Protein AF-A0A8T4ZTD8-F1 (afdb_monomer_lite)

Foldseek 3Di:
DPPVVVVVVVVVVVVVVVVVVVVVVVCVVCVVVVVVVVVVVVVVVVVVVVVVVVVVVVVVVVVVVVVVVVVVVVVVVVVVVVVVVVVVVVVVVVVVVVVVVVVVVVVLLVPQAQWEWEDDDQKIFIAGSHPRDTPDMDSALLVRQLVSQVRADQLGEYEYEDDPDPPDASEHQEEREHAARYEYEYDPAAGEYAHHAPRAEEHYEDEPYENYEYERYEFHQLQVRYQHYERYEYYYPVAYEQYEYELYEFENRAAEPYEYDDRHYHYYYYNYHFDHYNHYPYYD

pLDDT: mean 91.27, std 11.75, range [51.03, 98.69]

Structure (mmCIF, N/CA/C/O backbone):
data_AF-A0A8T4ZTD8-F1
#
_entry.id   AF-A0A8T4ZTD8-F1
#
loop_
_atom_site.group_PDB
_atom_site.id
_atom_site.type_symbol
_atom_site.label_atom_id
_atom_site.label_alt_id
_atom_site.label_comp_id
_atom_site.label_asym_id
_atom_site.label_entity_id
_atom_site.label_seq_id
_atom_site.pdbx_PDB_ins_code
_atom_site.Cartn_x
_atom_site.Cartn_y
_atom_site.Cartn_z
_atom_site.occupancy
_atom_site.B_iso_or_equiv
_atom_site.auth_seq_id
_atom_site.auth_comp_id
_atom_site.auth_asym_id
_atom_site.auth_atom_id
_atom_site.pdbx_PDB_model_num
ATOM 1 N N . MET A 1 1 ? -107.245 -13.474 116.772 1.00 53.06 1 MET A N 1
ATOM 2 C CA . MET A 1 1 ? -105.827 -13.616 116.358 1.00 53.06 1 MET A CA 1
ATOM 3 C C . MET A 1 1 ? -105.623 -13.586 114.835 1.00 53.06 1 MET A C 1
ATOM 5 O O . MET A 1 1 ? -104.584 -13.106 114.415 1.00 53.06 1 MET A O 1
ATOM 9 N N . GLN A 1 2 ? -106.591 -14.000 114.000 1.00 51.03 2 GLN A N 1
ATOM 10 C CA . GLN A 1 2 ? -106.419 -14.097 112.533 1.00 51.03 2 GLN A CA 1
ATOM 11 C C . GLN A 1 2 ? -106.272 -12.764 111.761 1.00 51.03 2 GLN A C 1
ATOM 13 O O . GLN A 1 2 ? -105.517 -12.718 110.800 1.00 51.03 2 GLN A O 1
ATOM 18 N N . ILE A 1 3 ? -106.909 -11.664 112.188 1.00 51.81 3 ILE A N 1
ATOM 19 C CA . ILE A 1 3 ? -106.930 -10.390 111.423 1.00 51.81 3 ILE A CA 1
ATOM 20 C C . ILE A 1 3 ? -105.573 -9.652 111.425 1.00 51.81 3 ILE A C 1
ATOM 22 O O . ILE A 1 3 ? -105.236 -8.950 110.476 1.00 51.81 3 ILE A O 1
ATOM 26 N N . LYS A 1 4 ? -104.748 -9.830 112.467 1.00 52.91 4 LYS A N 1
ATOM 27 C CA . LYS A 1 4 ? -103.408 -9.212 112.526 1.00 52.91 4 LYS A CA 1
ATOM 28 C C . LYS A 1 4 ? -102.391 -9.922 111.622 1.00 52.91 4 LYS A C 1
ATOM 30 O O . LYS A 1 4 ? -101.472 -9.277 111.131 1.00 52.91 4 LYS A O 1
ATOM 35 N N . TYR A 1 5 ? -102.582 -11.218 111.361 1.00 53.00 5 TYR A N 1
ATOM 36 C CA . TYR A 1 5 ? -101.721 -11.991 110.460 1.00 53.00 5 TYR A CA 1
ATOM 37 C C . TYR A 1 5 ? -101.979 -11.658 108.985 1.00 53.00 5 TYR A C 1
ATOM 39 O O . TYR A 1 5 ? -101.030 -11.537 108.217 1.00 53.00 5 TYR A O 1
ATOM 47 N N . THR A 1 6 ? -103.233 -11.429 108.587 1.00 54.97 6 THR A N 1
ATOM 48 C CA . THR A 1 6 ? -103.574 -11.072 107.200 1.00 54.97 6 THR A CA 1
ATOM 49 C C . THR A 1 6 ? -103.057 -9.694 106.788 1.00 54.97 6 THR A C 1
ATOM 51 O O . THR A 1 6 ? -102.572 -9.545 105.669 1.00 54.97 6 THR A O 1
ATOM 54 N N . ILE A 1 7 ? -103.075 -8.705 107.688 1.00 59.84 7 ILE A N 1
ATOM 55 C CA . ILE A 1 7 ? -102.542 -7.360 107.403 1.00 59.84 7 ILE A CA 1
ATOM 56 C C . ILE A 1 7 ? -101.007 -7.387 107.269 1.00 59.84 7 ILE A C 1
ATOM 58 O O . ILE A 1 7 ? -100.459 -6.757 106.367 1.00 59.84 7 ILE A O 1
ATOM 62 N N . GLY A 1 8 ? -100.311 -8.164 108.108 1.00 61.22 8 GLY A N 1
ATOM 63 C CA . GLY A 1 8 ? -98.855 -8.334 108.014 1.00 61.22 8 GLY A CA 1
ATOM 64 C C . GLY A 1 8 ? -98.409 -9.046 106.731 1.00 61.22 8 GLY A C 1
ATOM 65 O O . GLY A 1 8 ? -97.458 -8.612 106.085 1.00 61.22 8 GLY A O 1
ATOM 66 N N . ILE A 1 9 ? -99.131 -10.091 106.312 1.00 65.88 9 ILE A N 1
ATOM 67 C CA . ILE A 1 9 ? -98.850 -10.820 105.064 1.00 65.88 9 ILE A CA 1
ATOM 68 C C . ILE A 1 9 ? -99.099 -9.928 103.834 1.00 65.88 9 ILE A C 1
ATOM 70 O O . ILE A 1 9 ? -98.267 -9.895 102.931 1.00 65.88 9 ILE A O 1
ATOM 74 N N . ALA A 1 10 ? -100.187 -9.149 103.811 1.00 64.00 10 ALA A N 1
ATOM 75 C CA . ALA A 1 10 ? -100.486 -8.222 102.713 1.00 64.00 10 ALA A CA 1
ATOM 76 C C . ALA A 1 10 ? -99.451 -7.089 102.577 1.00 64.00 10 ALA A C 1
ATOM 78 O O . ALA A 1 10 ? -99.103 -6.708 101.457 1.00 64.00 10 ALA A O 1
ATOM 79 N N . ALA A 1 11 ? -98.921 -6.575 103.692 1.00 62.09 11 ALA A N 1
ATOM 80 C CA . ALA A 1 11 ? -97.847 -5.583 103.682 1.00 62.09 11 ALA A CA 1
ATOM 81 C C . ALA A 1 11 ? -96.524 -6.165 103.150 1.00 62.09 11 ALA A C 1
ATOM 83 O O . ALA A 1 11 ? -95.879 -5.537 102.312 1.00 62.09 11 ALA A O 1
ATOM 84 N N . ILE A 1 12 ? -96.157 -7.387 103.557 1.00 64.12 12 ILE A N 1
ATOM 85 C CA . ILE A 1 12 ? -94.955 -8.080 103.060 1.00 64.12 12 ILE A CA 1
ATOM 86 C C . ILE A 1 12 ? -95.077 -8.367 101.558 1.00 64.12 12 ILE A C 1
ATOM 88 O O . ILE A 1 12 ? -94.151 -8.065 100.811 1.00 64.12 12 ILE A O 1
ATOM 92 N N . ILE A 1 13 ? -96.229 -8.867 101.096 1.00 65.69 13 ILE A N 1
ATOM 93 C CA . ILE A 1 13 ? -96.498 -9.111 99.669 1.00 65.69 13 ILE A CA 1
ATOM 94 C C . ILE A 1 13 ? -96.448 -7.803 98.868 1.00 65.69 13 ILE A C 1
ATOM 96 O O . ILE A 1 13 ? -95.855 -7.775 97.795 1.00 65.69 13 ILE A O 1
ATOM 100 N N . SER A 1 14 ? -97.002 -6.706 99.390 1.00 58.66 14 SER A N 1
ATOM 101 C CA . SER A 1 14 ? -96.981 -5.404 98.704 1.00 58.66 14 SER A CA 1
ATOM 102 C C . SER A 1 14 ? -95.572 -4.798 98.639 1.00 58.66 14 SER A C 1
ATOM 104 O O . SER A 1 14 ? -95.199 -4.226 97.616 1.00 58.66 14 SER A O 1
ATOM 106 N N . MET A 1 15 ? -94.755 -4.970 99.687 1.00 60.38 15 MET A N 1
ATOM 107 C CA . MET A 1 15 ? -93.338 -4.576 99.682 1.00 60.38 15 MET A CA 1
ATOM 108 C C . MET A 1 15 ? -92.506 -5.437 98.720 1.00 60.38 15 MET A C 1
ATOM 110 O O . MET A 1 15 ? -91.662 -4.899 98.002 1.00 60.38 15 MET A O 1
ATOM 114 N N . LEU A 1 16 ? -92.769 -6.747 98.653 1.00 55.91 16 LEU A N 1
ATOM 115 C CA . LEU A 1 16 ? -92.144 -7.670 97.697 1.00 55.91 16 LEU A CA 1
ATOM 116 C C . LEU A 1 16 ? -92.531 -7.350 96.246 1.00 55.91 16 LEU A C 1
ATOM 118 O O . LEU A 1 16 ? -91.666 -7.319 95.379 1.00 55.91 16 LEU A O 1
ATOM 122 N N . LEU A 1 17 ? -93.802 -7.048 95.974 1.00 55.91 17 LEU A N 1
ATOM 123 C CA . LEU A 1 17 ? -94.272 -6.671 94.636 1.00 55.91 17 LEU A CA 1
ATOM 124 C C . LEU A 1 17 ? -93.720 -5.310 94.191 1.00 55.91 17 LEU A C 1
ATOM 126 O O . LEU A 1 17 ? -93.304 -5.170 93.042 1.00 55.91 17 LEU A O 1
ATOM 130 N N . GLY A 1 18 ? -93.655 -4.325 95.095 1.00 63.03 18 GLY A N 1
ATOM 131 C CA . GLY A 1 18 ? -93.052 -3.018 94.813 1.00 63.03 18 GLY A CA 1
ATOM 132 C C . GLY A 1 18 ? -91.552 -3.103 94.510 1.00 63.03 18 GLY A C 1
ATOM 133 O O . GLY A 1 18 ? -91.067 -2.435 93.597 1.00 63.03 18 GLY A O 1
ATOM 134 N N . SER A 1 19 ? -90.821 -3.976 95.211 1.00 68.38 19 SER A N 1
ATOM 135 C CA . SER A 1 19 ? -89.404 -4.229 94.922 1.00 68.38 19 SER A CA 1
ATOM 136 C C . SER A 1 19 ? -89.211 -5.001 93.610 1.00 68.38 19 SER A C 1
ATOM 138 O O . SER A 1 19 ? -88.348 -4.625 92.820 1.00 68.38 19 SER A O 1
ATOM 140 N N . PHE A 1 20 ? -90.060 -5.987 93.300 1.00 69.31 20 PHE A N 1
ATOM 141 C CA . PHE A 1 20 ? -90.019 -6.717 92.024 1.00 69.31 20 PHE A CA 1
ATOM 142 C C . PHE A 1 20 ? -90.292 -5.813 90.808 1.00 69.31 20 PHE A C 1
ATOM 144 O O . PHE A 1 20 ? -89.587 -5.889 89.801 1.00 69.31 20 PHE A O 1
ATOM 151 N N . ALA A 1 21 ? -91.272 -4.908 90.910 1.00 70.81 21 ALA A N 1
ATOM 152 C CA . ALA A 1 21 ? -91.568 -3.927 89.866 1.00 70.81 21 ALA A CA 1
ATOM 153 C C . ALA A 1 21 ? -90.411 -2.930 89.663 1.00 70.81 21 ALA A C 1
ATOM 155 O O . ALA A 1 21 ? -90.069 -2.612 88.524 1.00 70.81 21 ALA A O 1
ATOM 156 N N . GLY A 1 22 ? -89.760 -2.496 90.751 1.00 72.50 22 GLY A N 1
ATOM 157 C CA . GLY A 1 22 ? -88.562 -1.653 90.694 1.00 72.50 22 GLY A CA 1
ATOM 158 C C . GLY A 1 22 ? -87.388 -2.328 89.975 1.00 72.50 22 GLY A C 1
ATOM 159 O O . GLY A 1 22 ? -86.758 -1.708 89.119 1.00 72.50 22 GLY A O 1
ATOM 160 N N . PHE A 1 23 ? -87.142 -3.616 90.244 1.00 75.31 23 PHE A N 1
ATOM 161 C CA . PHE A 1 23 ? -86.136 -4.403 89.520 1.00 75.31 23 PHE A CA 1
ATOM 162 C C . PHE A 1 23 ? -86.478 -4.565 88.036 1.00 75.31 23 PHE A C 1
ATOM 164 O O . PHE A 1 23 ? -85.605 -4.391 87.187 1.00 75.31 23 PHE A O 1
ATOM 171 N N . SER A 1 24 ? -87.742 -4.847 87.707 1.00 76.81 24 SER A N 1
ATOM 172 C CA . SER A 1 24 ? -88.179 -5.002 86.315 1.00 76.81 24 SER A CA 1
ATOM 173 C C . SER A 1 24 ? -88.058 -3.700 85.517 1.00 76.81 24 SER A C 1
ATOM 175 O O . SER A 1 24 ? -87.696 -3.732 84.342 1.00 76.81 24 SER A O 1
ATOM 177 N N . PHE A 1 25 ? -88.326 -2.552 86.147 1.00 77.38 25 PHE A N 1
ATOM 178 C CA . PHE A 1 25 ? -88.181 -1.241 85.516 1.00 77.38 25 PHE A CA 1
ATOM 179 C C . PHE A 1 25 ? -86.709 -0.849 85.333 1.00 77.38 25 PHE A C 1
ATOM 181 O O . PHE A 1 25 ? -86.333 -0.370 84.266 1.00 77.38 25 PHE A O 1
ATOM 188 N N . ALA A 1 26 ? -85.856 -1.111 86.330 1.00 76.62 26 ALA A N 1
ATOM 189 C CA . ALA A 1 26 ? -84.413 -0.912 86.203 1.00 76.62 26 ALA A CA 1
ATOM 190 C C . ALA A 1 26 ? -83.831 -1.780 85.076 1.00 76.62 26 ALA A C 1
ATOM 192 O O . ALA A 1 26 ? -83.104 -1.276 84.227 1.00 76.62 26 ALA A O 1
ATOM 193 N N . TYR A 1 27 ? -84.215 -3.058 85.012 1.00 79.81 27 TYR A N 1
ATOM 194 C CA . TYR A 1 27 ? -83.823 -3.958 83.928 1.00 79.81 27 TYR A CA 1
ATOM 195 C C . TYR A 1 27 ? -84.241 -3.416 82.553 1.00 79.81 27 TYR A C 1
ATOM 197 O O . TYR A 1 27 ? -83.407 -3.320 81.658 1.00 79.81 27 TYR A O 1
ATOM 205 N N . PHE A 1 28 ? -85.498 -2.981 82.402 1.00 83.81 28 PHE A N 1
ATOM 206 C CA . PHE A 1 28 ? -85.991 -2.385 81.156 1.00 83.81 28 PHE A CA 1
ATOM 207 C C . PHE A 1 28 ? -85.225 -1.110 80.762 1.00 83.81 28 PHE A C 1
ATOM 209 O O . PHE A 1 28 ? -84.931 -0.915 79.587 1.00 83.81 28 PHE A O 1
ATOM 216 N N . MET A 1 29 ? -84.853 -0.269 81.732 1.00 85.75 29 MET A N 1
ATOM 217 C CA . MET A 1 29 ? -84.081 0.958 81.496 1.00 85.75 29 MET A CA 1
ATOM 218 C C . MET A 1 29 ? -82.616 0.696 81.119 1.00 85.75 29 MET A C 1
ATOM 220 O O . MET A 1 29 ? -82.055 1.442 80.318 1.00 85.75 29 MET A O 1
ATOM 224 N N . PHE A 1 30 ? -81.985 -0.342 81.674 1.00 89.00 30 PHE A N 1
ATOM 225 C CA . PHE A 1 30 ? -80.584 -0.674 81.382 1.00 89.00 30 PHE A CA 1
ATOM 226 C C . PHE A 1 30 ? -80.405 -1.523 80.121 1.00 89.00 30 PHE A C 1
ATOM 228 O O . PHE A 1 30 ? -79.314 -1.540 79.550 1.00 89.00 30 PHE A O 1
ATOM 235 N N . GLN A 1 31 ? -81.453 -2.203 79.655 1.00 90.06 31 GLN A N 1
ATOM 236 C CA . GLN A 1 31 ? -81.346 -3.113 78.518 1.00 90.06 31 GLN A CA 1
ATOM 237 C C . GLN A 1 31 ? -80.891 -2.443 77.208 1.00 90.06 31 GLN A C 1
ATOM 239 O O . GLN A 1 31 ? -79.987 -2.986 76.573 1.00 90.06 31 GLN A O 1
ATOM 244 N N . PRO A 1 32 ? -81.389 -1.250 76.824 1.00 92.06 32 PRO A N 1
ATOM 245 C CA . PRO A 1 32 ? -80.888 -0.548 75.642 1.00 92.06 32 PRO A CA 1
ATOM 246 C C . PRO A 1 32 ? -79.395 -0.215 75.736 1.00 92.06 32 PRO A C 1
ATOM 248 O O . PRO A 1 32 ? -78.662 -0.416 74.776 1.00 92.06 32 PRO A O 1
ATOM 251 N N . GLN A 1 33 ? -78.916 0.211 76.912 1.00 91.81 33 GLN A N 1
ATOM 252 C CA . GLN A 1 33 ? -77.491 0.501 77.128 1.00 91.81 33 GLN A CA 1
ATOM 253 C C . GLN A 1 33 ? -76.633 -0.767 77.002 1.00 91.81 33 GLN A C 1
ATOM 255 O O . GLN A 1 33 ? -75.530 -0.734 76.454 1.00 91.81 33 GLN A O 1
ATOM 260 N N . LEU A 1 34 ? -77.139 -1.905 77.489 1.00 90.50 34 LEU A N 1
ATOM 261 C CA . LEU A 1 34 ? -76.483 -3.203 77.338 1.00 90.50 34 LEU A CA 1
ATOM 262 C C . LEU A 1 34 ? -76.411 -3.631 75.862 1.00 90.50 34 LEU A C 1
ATOM 264 O O . LEU A 1 34 ? -75.411 -4.197 75.424 1.00 90.50 34 LEU A O 1
ATOM 268 N N . ASP A 1 35 ? -77.463 -3.381 75.090 1.00 93.12 35 ASP A N 1
ATOM 269 C CA . ASP A 1 35 ? -77.502 -3.754 73.678 1.00 93.12 35 ASP A CA 1
ATOM 270 C C . ASP A 1 35 ? -76.633 -2.823 72.815 1.00 93.12 35 ASP A C 1
ATOM 272 O O . ASP A 1 35 ? -75.897 -3.309 71.952 1.00 93.12 35 ASP A O 1
ATOM 276 N N . ASP A 1 36 ? -76.596 -1.523 73.120 1.00 95.38 36 ASP A N 1
ATOM 277 C CA . ASP A 1 36 ? -75.692 -0.559 72.481 1.00 95.38 36 ASP A CA 1
ATOM 278 C C . ASP A 1 36 ? -74.222 -0.904 72.751 1.00 95.38 36 ASP A C 1
ATOM 280 O O . ASP A 1 36 ? -73.412 -0.974 71.823 1.00 95.38 36 ASP A O 1
ATOM 284 N N . THR A 1 37 ? -73.869 -1.207 74.004 1.00 93.69 37 THR A N 1
ATOM 285 C CA . THR A 1 37 ? -72.496 -1.607 74.363 1.00 93.69 37 THR A CA 1
ATOM 286 C C . THR A 1 37 ? -72.076 -2.906 73.674 1.00 93.69 37 THR A C 1
ATOM 288 O O . THR A 1 37 ? -70.946 -3.004 73.192 1.00 93.69 37 THR A O 1
ATOM 291 N N . LYS A 1 38 ? -72.973 -3.894 73.536 1.00 94.00 38 LYS A N 1
ATOM 292 C CA . LYS A 1 38 ? -72.711 -5.097 72.720 1.00 94.00 38 LYS A CA 1
ATOM 293 C C . LYS A 1 38 ? -72.489 -4.754 71.247 1.00 94.00 38 LYS A C 1
ATOM 295 O O . LYS A 1 38 ? -71.598 -5.330 70.620 1.00 94.00 38 LYS A O 1
ATOM 300 N N . ALA A 1 39 ? -73.275 -3.835 70.689 1.00 94.62 39 ALA A N 1
ATOM 301 C CA . ALA A 1 39 ? -73.136 -3.417 69.298 1.00 94.62 39 ALA A CA 1
ATOM 302 C C . ALA A 1 39 ? -71.799 -2.694 69.053 1.00 94.62 39 ALA A C 1
ATOM 304 O O . ALA A 1 39 ? -71.108 -2.988 68.074 1.00 94.62 39 ALA A O 1
ATOM 305 N N . GLU A 1 40 ? -71.390 -1.794 69.951 1.00 96.38 40 GLU A N 1
ATOM 306 C CA . GLU A 1 40 ? -70.072 -1.149 69.906 1.00 96.38 40 GLU A CA 1
ATOM 307 C C . GLU A 1 40 ? -68.936 -2.164 70.041 1.00 96.38 40 GLU A C 1
ATOM 309 O O . GLU A 1 40 ? -67.996 -2.147 69.241 1.00 96.38 40 GLU A O 1
ATOM 314 N N . LEU A 1 41 ? -69.054 -3.104 70.982 1.00 93.94 41 LEU A N 1
ATOM 315 C CA . LEU A 1 41 ? -68.085 -4.181 71.163 1.00 93.94 41 LEU A CA 1
ATOM 316 C C . LEU A 1 41 ? -67.953 -5.040 69.895 1.00 93.94 41 LEU A C 1
ATOM 318 O O . LEU A 1 41 ? -66.843 -5.403 69.508 1.00 93.94 41 LEU A O 1
ATOM 322 N N . SER A 1 42 ? -69.059 -5.335 69.208 1.00 95.50 42 SER A N 1
ATOM 323 C CA . SER A 1 42 ? -69.039 -6.061 67.933 1.00 95.50 42 SER A CA 1
ATOM 324 C C . SER A 1 42 ? -68.323 -5.272 66.830 1.00 95.50 42 SER A C 1
ATOM 326 O O . SER A 1 42 ? -67.549 -5.849 66.066 1.00 95.50 42 SER A O 1
ATOM 328 N N . LYS A 1 43 ? -68.535 -3.950 66.749 1.00 97.50 43 LYS A N 1
ATOM 329 C CA . LYS A 1 43 ? -67.833 -3.081 65.785 1.00 97.50 43 LYS A CA 1
ATOM 330 C C . LYS A 1 43 ? -66.331 -3.031 66.062 1.00 97.50 43 LYS A C 1
ATOM 332 O O . LYS A 1 43 ? -65.536 -3.064 65.124 1.00 97.50 43 LYS A O 1
ATOM 337 N N . ILE A 1 44 ? -65.936 -2.965 67.334 1.00 96.50 44 ILE A N 1
ATOM 338 C CA . ILE A 1 44 ? -64.527 -2.993 67.743 1.00 96.50 44 ILE A CA 1
ATOM 339 C C . ILE A 1 44 ? -63.880 -4.319 67.331 1.00 96.50 44 ILE A C 1
ATOM 341 O O . ILE A 1 44 ? -62.817 -4.292 66.716 1.00 96.50 44 ILE A O 1
ATOM 345 N N . HIS A 1 45 ? -64.531 -5.461 67.581 1.00 95.62 45 HIS A N 1
ATOM 346 C CA . HIS A 1 45 ? -64.019 -6.766 67.146 1.00 95.62 45 HIS A CA 1
ATOM 347 C C . HIS A 1 45 ? -63.815 -6.843 65.629 1.00 95.62 45 HIS A C 1
ATOM 349 O O . HIS A 1 45 ? -62.769 -7.314 65.189 1.00 95.62 45 HIS A O 1
ATOM 355 N N . SER A 1 46 ? -64.761 -6.329 64.834 1.00 96.38 46 SER A N 1
ATOM 356 C CA . SER A 1 46 ? -64.609 -6.272 63.373 1.00 96.38 46 SER A CA 1
ATOM 357 C C . SER A 1 46 ? -63.392 -5.439 62.966 1.00 96.38 46 SER A C 1
ATOM 359 O O . SER A 1 46 ? -62.563 -5.901 62.191 1.00 96.38 46 SER A O 1
ATOM 361 N N . ARG A 1 47 ? -63.224 -4.242 63.547 1.00 97.56 47 ARG A N 1
ATOM 362 C CA . ARG A 1 47 ? -62.069 -3.373 63.258 1.00 97.56 47 ARG A CA 1
ATOM 363 C C . ARG A 1 47 ? -60.741 -4.017 63.657 1.00 97.56 47 ARG A C 1
ATOM 365 O O . ARG A 1 47 ? -59.746 -3.822 62.968 1.00 97.56 47 ARG A O 1
ATOM 372 N N . ILE A 1 48 ? -60.710 -4.765 64.761 1.00 96.31 48 ILE A N 1
ATOM 373 C CA . ILE A 1 48 ? -59.523 -5.520 65.183 1.00 96.31 48 ILE A CA 1
ATOM 374 C C . ILE A 1 48 ? -59.200 -6.616 64.163 1.00 96.31 48 ILE A C 1
ATOM 376 O O . ILE A 1 48 ? -58.038 -6.757 63.789 1.00 96.31 48 ILE A O 1
ATOM 380 N N . ALA A 1 49 ? -60.203 -7.353 63.679 1.00 96.19 49 ALA A N 1
ATOM 381 C CA . ALA A 1 49 ? -60.003 -8.378 62.656 1.00 96.19 49 ALA A CA 1
ATOM 382 C C . ALA A 1 49 ? -59.442 -7.783 61.351 1.00 96.19 49 ALA A C 1
ATOM 384 O O . ALA A 1 49 ? -58.465 -8.308 60.814 1.00 96.19 49 ALA A O 1
ATOM 385 N N . ASP A 1 50 ? -59.979 -6.645 60.901 1.00 98.12 50 ASP A N 1
ATOM 386 C CA . ASP A 1 50 ? -59.487 -5.936 59.712 1.00 98.12 50 ASP A CA 1
ATOM 387 C C . ASP A 1 50 ? -58.041 -5.447 59.893 1.00 98.12 50 ASP A C 1
ATOM 389 O O . ASP A 1 50 ? -57.213 -5.565 58.989 1.00 98.12 50 ASP A O 1
ATOM 393 N N . LEU A 1 51 ? -57.700 -4.926 61.077 1.00 97.88 51 LEU A N 1
ATOM 394 C CA . LEU A 1 51 ? -56.335 -4.499 61.393 1.00 97.88 51 LEU A CA 1
ATOM 395 C C . LEU A 1 51 ? -55.353 -5.673 61.390 1.00 97.88 51 LEU A C 1
ATOM 397 O O . LEU A 1 51 ? -54.265 -5.542 60.835 1.00 97.88 51 LEU A O 1
ATOM 401 N N . ILE A 1 52 ? -55.732 -6.816 61.965 1.00 97.56 52 ILE A N 1
ATOM 402 C CA . ILE A 1 52 ? -54.913 -8.037 61.942 1.00 97.56 52 ILE A CA 1
ATOM 403 C C . ILE A 1 52 ? -54.682 -8.491 60.498 1.00 97.56 52 ILE A C 1
ATOM 405 O O . ILE A 1 52 ? -53.549 -8.804 60.128 1.00 97.56 52 ILE A O 1
ATOM 409 N N . HIS A 1 53 ? -55.728 -8.477 59.669 1.00 97.00 53 HIS A N 1
ATOM 410 C CA . HIS A 1 53 ? -55.611 -8.816 58.255 1.00 97.00 53 HIS A CA 1
ATOM 411 C C . HIS A 1 53 ? -54.650 -7.868 57.521 1.00 97.00 53 HIS A C 1
ATOM 413 O O . HIS A 1 53 ? -53.716 -8.326 56.863 1.00 97.00 53 HIS A O 1
ATOM 419 N N . ASN A 1 54 ? -54.806 -6.554 57.701 1.00 98.06 54 ASN A N 1
ATOM 420 C CA . ASN A 1 54 ? -53.935 -5.553 57.082 1.00 98.06 54 ASN A CA 1
ATOM 421 C C . ASN A 1 54 ? -52.473 -5.682 57.539 1.00 98.06 54 ASN A C 1
ATOM 423 O O . ASN A 1 54 ? -51.564 -5.541 56.722 1.00 98.06 54 ASN A O 1
ATOM 427 N N . ILE A 1 55 ? -52.233 -5.985 58.820 1.00 97.50 55 ILE A N 1
ATOM 428 C CA . ILE A 1 55 ? -50.885 -6.257 59.342 1.00 97.50 55 ILE A CA 1
ATOM 429 C C . ILE A 1 55 ? -50.282 -7.480 58.648 1.00 97.50 55 ILE A C 1
ATOM 431 O O . ILE A 1 55 ? -49.131 -7.418 58.221 1.00 97.50 55 ILE A O 1
ATOM 435 N N . SER A 1 56 ? -51.053 -8.558 58.484 1.00 97.44 56 SER A N 1
ATOM 436 C CA . SER A 1 56 ? -50.585 -9.759 57.785 1.00 97.44 56 SER A CA 1
ATOM 437 C C . SER A 1 56 ? -50.202 -9.460 56.332 1.00 97.44 56 SER A C 1
ATOM 439 O O . SER A 1 56 ? -49.155 -9.910 55.877 1.00 97.44 56 SER A O 1
ATOM 441 N N . VAL A 1 57 ? -51.010 -8.675 55.611 1.00 98.12 57 VAL A N 1
ATOM 442 C CA . VAL A 1 57 ? -50.717 -8.284 54.220 1.00 98.12 57 VAL A CA 1
ATOM 443 C C . VAL A 1 57 ? -49.458 -7.416 54.141 1.00 98.12 57 VAL A C 1
ATOM 445 O O . VAL A 1 57 ? -48.602 -7.641 53.287 1.00 98.12 57 VAL A O 1
ATOM 448 N N . LEU A 1 58 ? -49.304 -6.448 55.050 1.00 97.81 58 LEU A N 1
ATOM 449 C CA . LEU A 1 58 ? -48.107 -5.604 55.113 1.00 97.81 58 LEU A CA 1
ATOM 450 C C . LEU A 1 58 ? -46.840 -6.418 55.394 1.00 97.81 58 LEU A C 1
ATOM 452 O O . LEU A 1 58 ? -45.799 -6.133 54.808 1.00 97.81 58 LEU A O 1
ATOM 456 N N . GLN A 1 59 ? -46.924 -7.435 56.255 1.00 97.94 59 GLN A N 1
ATOM 457 C CA . GLN A 1 59 ? -45.809 -8.341 56.525 1.00 97.94 59 GLN A CA 1
ATOM 458 C C . GLN A 1 59 ? -45.403 -9.126 55.275 1.00 97.94 59 GLN A C 1
ATOM 460 O O . GLN A 1 59 ? -44.215 -9.176 54.964 1.00 97.94 59 GLN A O 1
ATOM 465 N N . THR A 1 60 ? -46.368 -9.667 54.525 1.00 97.50 60 THR A N 1
ATOM 466 C CA . THR A 1 60 ? -46.094 -10.348 53.250 1.00 97.50 60 THR A CA 1
ATOM 467 C C . THR A 1 60 ? -45.422 -9.408 52.249 1.00 97.50 60 THR A C 1
ATOM 469 O O . THR A 1 60 ? -44.337 -9.715 51.762 1.00 97.50 60 THR A O 1
ATOM 472 N N . ASN A 1 61 ? -45.990 -8.219 52.026 1.00 98.12 61 ASN A N 1
ATOM 473 C CA . ASN A 1 61 ? -45.423 -7.233 51.100 1.00 98.12 61 ASN A CA 1
ATOM 474 C C . ASN A 1 61 ? -44.000 -6.809 51.499 1.00 98.12 61 ASN A C 1
ATOM 476 O O . ASN A 1 61 ? -43.144 -6.595 50.641 1.00 98.12 61 ASN A O 1
ATOM 480 N N . TYR A 1 62 ? -43.736 -6.682 52.802 1.00 97.94 62 TYR A N 1
ATOM 481 C CA . TYR A 1 62 ? -42.406 -6.365 53.313 1.00 97.94 62 TYR A CA 1
ATOM 482 C C . TYR A 1 62 ? -41.400 -7.481 53.007 1.00 97.94 62 TYR A C 1
ATOM 484 O O . TYR A 1 62 ? -40.294 -7.198 52.545 1.00 97.94 62 TYR A O 1
ATOM 492 N N . THR A 1 63 ? -41.777 -8.745 53.215 1.00 97.88 63 THR A N 1
ATOM 493 C CA . THR A 1 63 ? -40.927 -9.893 52.873 1.00 97.88 63 THR A CA 1
ATOM 494 C C . THR A 1 63 ? -40.645 -9.964 51.372 1.00 97.88 63 THR A C 1
ATOM 496 O O . THR A 1 63 ? -39.491 -10.153 50.986 1.00 97.88 63 THR A O 1
ATOM 499 N N . ASP A 1 64 ? -41.648 -9.731 50.526 1.00 98.25 64 ASP A N 1
ATOM 500 C CA . ASP A 1 64 ? -41.477 -9.725 49.069 1.00 98.25 64 ASP A CA 1
ATOM 501 C C . ASP A 1 64 ? -40.524 -8.609 48.616 1.00 98.25 64 ASP A C 1
ATOM 503 O O . ASP A 1 64 ? -39.615 -8.840 47.814 1.00 98.25 64 ASP A O 1
ATOM 507 N N . ALA A 1 65 ? -40.658 -7.405 49.183 1.00 97.31 65 ALA A N 1
ATOM 508 C CA . ALA A 1 65 ? -39.757 -6.289 48.899 1.00 97.31 65 ALA A CA 1
ATOM 509 C C . ALA A 1 65 ? -38.305 -6.594 49.315 1.00 97.31 65 ALA A C 1
ATOM 511 O O . ALA A 1 65 ? -37.367 -6.262 48.587 1.00 97.31 65 ALA A O 1
ATOM 512 N N . GLN A 1 66 ? -38.099 -7.268 50.453 1.00 98.25 66 GLN A N 1
ATOM 513 C CA . GLN A 1 66 ? -36.765 -7.710 50.875 1.00 98.25 66 GLN A CA 1
ATOM 514 C C . GLN A 1 66 ? -36.162 -8.742 49.913 1.00 98.25 66 GLN A C 1
ATOM 516 O O . GLN A 1 66 ? -34.970 -8.668 49.607 1.00 98.25 66 GLN A O 1
ATOM 521 N N . GLN A 1 67 ? -36.968 -9.677 49.404 1.00 97.56 67 GLN A N 1
ATOM 522 C CA . GLN A 1 67 ? -36.512 -10.652 48.410 1.00 97.56 67 GLN A CA 1
ATOM 523 C C . GLN A 1 67 ? -36.134 -9.975 47.088 1.00 97.56 67 GLN A C 1
ATOM 525 O O . GLN A 1 67 ? -35.072 -10.262 46.535 1.00 97.56 67 GLN A O 1
ATOM 530 N N . GLN A 1 68 ? -36.947 -9.030 46.609 1.00 98.31 68 GLN A N 1
ATOM 531 C CA . GLN A 1 68 ? -36.639 -8.256 45.403 1.00 98.31 68 GLN A CA 1
ATOM 532 C C . GLN A 1 68 ? -35.344 -7.449 45.554 1.00 98.31 68 GLN A C 1
ATOM 534 O O . GLN A 1 68 ? -34.522 -7.432 44.638 1.00 98.31 68 GLN A O 1
ATOM 539 N N . LEU A 1 69 ? -35.120 -6.837 46.722 1.00 97.69 69 LEU A N 1
ATOM 540 C CA . LEU A 1 69 ? -33.878 -6.123 47.018 1.00 97.69 69 LEU A CA 1
ATOM 541 C C . LEU A 1 69 ? -32.659 -7.061 46.975 1.00 97.69 69 LEU A C 1
ATOM 543 O O . LEU A 1 69 ? -31.618 -6.696 46.432 1.00 97.69 69 LEU A O 1
ATOM 547 N N . ALA A 1 70 ? -32.783 -8.275 47.517 1.00 97.75 70 ALA A N 1
ATOM 548 C CA . ALA A 1 70 ? -31.712 -9.267 47.479 1.00 97.75 70 ALA A CA 1
ATOM 549 C C . ALA A 1 70 ? -31.365 -9.681 46.037 1.00 97.75 70 ALA A C 1
ATOM 551 O O . ALA A 1 70 ? -30.188 -9.686 45.675 1.00 97.75 70 ALA A O 1
ATOM 552 N N . ILE A 1 71 ? -32.379 -9.944 45.204 1.00 98.38 71 ILE A N 1
ATOM 553 C CA . ILE A 1 71 ? -32.202 -10.272 43.779 1.00 98.38 71 ILE A CA 1
ATOM 554 C C . ILE A 1 71 ? -31.509 -9.122 43.040 1.00 98.38 71 ILE A C 1
ATOM 556 O O . ILE A 1 71 ? -30.557 -9.353 42.293 1.00 98.38 71 ILE A O 1
ATOM 560 N N . LEU A 1 72 ? -31.944 -7.879 43.274 1.00 98.31 72 LEU A N 1
ATOM 561 C CA . LEU A 1 72 ? -31.353 -6.701 42.639 1.00 98.31 72 LEU A CA 1
ATOM 562 C C . LEU A 1 72 ? -29.871 -6.538 43.004 1.00 98.31 72 LEU A C 1
ATOM 564 O O . LEU A 1 72 ? -29.055 -6.239 42.134 1.00 98.31 72 LEU A O 1
ATOM 568 N N . ASN A 1 73 ? -29.507 -6.785 44.264 1.00 97.88 73 ASN A N 1
ATOM 569 C CA . ASN A 1 73 ? -28.114 -6.735 44.709 1.00 97.88 73 ASN A CA 1
ATOM 570 C C . ASN A 1 73 ? -27.250 -7.818 44.048 1.00 97.88 73 ASN A C 1
ATOM 572 O O . ASN A 1 73 ? -26.101 -7.550 43.696 1.00 97.88 73 ASN A O 1
ATOM 576 N N . THR A 1 74 ? -27.789 -9.026 43.850 1.00 98.00 74 THR A N 1
ATOM 577 C CA . THR A 1 74 ? -27.087 -10.080 43.102 1.00 98.00 74 THR A CA 1
ATOM 578 C C . THR A 1 74 ? -26.859 -9.660 41.650 1.00 98.00 74 THR A C 1
ATOM 580 O O . THR A 1 74 ? -25.726 -9.703 41.178 1.00 98.00 74 THR A O 1
ATOM 583 N N . LEU A 1 75 ? -27.899 -9.158 40.976 1.00 98.19 75 LEU A N 1
ATOM 584 C CA . LEU A 1 75 ? -27.809 -8.716 39.583 1.00 98.19 75 LEU A CA 1
ATOM 585 C C . LEU A 1 75 ? -26.818 -7.556 39.399 1.00 98.19 75 LEU A C 1
ATOM 587 O O . LEU A 1 75 ? -26.055 -7.540 38.435 1.00 98.19 75 LEU A O 1
ATOM 591 N N . LEU A 1 76 ? -26.779 -6.612 40.344 1.00 98.06 76 LEU A N 1
ATOM 592 C CA . LEU A 1 76 ? -25.797 -5.527 40.342 1.00 98.06 76 LEU A CA 1
ATOM 593 C C . LEU A 1 76 ? -24.361 -6.055 40.466 1.00 98.06 76 LEU A C 1
ATOM 595 O O . LEU A 1 76 ? -23.471 -5.577 39.763 1.00 98.06 76 LEU A O 1
ATOM 599 N N . SER A 1 77 ? -24.132 -7.040 41.340 1.00 97.50 77 SER A N 1
ATOM 600 C CA . SER A 1 77 ? -22.807 -7.641 41.520 1.00 97.50 77 SER A CA 1
ATOM 601 C C . SER A 1 77 ? -22.321 -8.352 40.256 1.00 97.50 77 SER A C 1
ATOM 603 O O . SER A 1 77 ? -21.146 -8.241 39.908 1.00 97.50 77 SER A O 1
ATOM 605 N N . ASP A 1 78 ? -23.209 -9.048 39.548 1.00 98.12 78 ASP A N 1
ATOM 606 C CA . ASP A 1 78 ? -22.846 -9.734 38.309 1.00 98.12 78 ASP A CA 1
ATOM 607 C C . ASP A 1 78 ? -22.577 -8.743 37.170 1.00 98.12 78 ASP A C 1
ATOM 609 O O . ASP A 1 78 ? -21.554 -8.855 36.494 1.00 98.12 78 ASP A O 1
ATOM 613 N N . LEU A 1 79 ? -23.383 -7.682 37.048 1.00 98.06 79 LEU A N 1
ATOM 614 C CA . LEU A 1 79 ? -23.145 -6.619 36.067 1.00 98.06 79 LEU A CA 1
ATOM 615 C C . LEU A 1 79 ? -21.786 -5.923 36.275 1.00 98.06 79 LEU A C 1
ATOM 617 O O . LEU A 1 79 ? -21.105 -5.570 35.312 1.00 98.06 79 LEU A O 1
ATOM 621 N N . GLN A 1 80 ? -21.360 -5.743 37.529 1.00 98.06 80 GLN A N 1
ATOM 622 C CA . GLN A 1 80 ? -20.040 -5.188 37.849 1.00 98.06 80 GLN A CA 1
ATOM 623 C C . GLN A 1 80 ? -18.892 -6.097 37.386 1.00 98.06 80 GLN A C 1
ATOM 625 O O . GLN A 1 80 ? -17.881 -5.593 36.893 1.00 98.06 80 GLN A O 1
ATOM 630 N N . LYS A 1 81 ? -19.039 -7.424 37.505 1.00 97.56 81 LYS A N 1
ATOM 631 C CA . LYS A 1 81 ? -18.039 -8.385 37.004 1.00 97.56 81 LYS A CA 1
ATOM 632 C C . LYS A 1 81 ? -17.960 -8.353 35.481 1.00 97.56 81 LYS A C 1
ATOM 634 O O . LYS A 1 81 ? -16.860 -8.311 34.933 1.00 97.56 81 LYS A O 1
ATOM 639 N N . ASP A 1 82 ? -19.107 -8.322 34.809 1.00 98.00 82 ASP A N 1
ATOM 640 C CA . ASP A 1 82 ? -19.164 -8.248 33.348 1.00 98.00 82 ASP A CA 1
ATOM 641 C C . ASP A 1 82 ? -18.516 -6.961 32.829 1.00 98.00 82 ASP A C 1
ATOM 643 O O . ASP A 1 82 ? -17.733 -6.995 31.878 1.00 98.00 82 ASP A O 1
ATOM 647 N N . HIS A 1 83 ? -18.756 -5.833 33.505 1.00 97.38 83 HIS A N 1
ATOM 648 C CA . HIS A 1 83 ? -18.103 -4.571 33.172 1.00 97.38 83 HIS A CA 1
ATOM 649 C C . HIS A 1 83 ? -16.573 -4.652 33.295 1.00 97.38 83 HIS A C 1
ATOM 651 O O . HIS A 1 83 ? -15.864 -4.224 32.384 1.00 97.38 83 HIS A O 1
ATOM 657 N N . ALA A 1 84 ? -16.055 -5.243 34.377 1.00 97.31 84 ALA A N 1
ATOM 658 C CA . ALA A 1 84 ? -14.614 -5.424 34.564 1.00 97.31 84 ALA A CA 1
ATOM 659 C C . ALA A 1 84 ? -13.994 -6.325 33.477 1.00 97.31 84 ALA A C 1
ATOM 661 O O . ALA 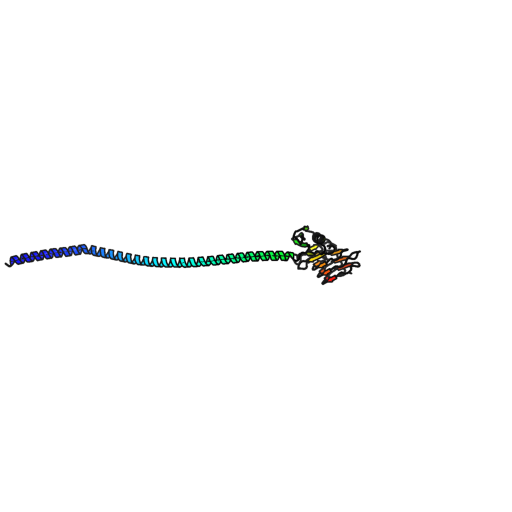A 1 84 ? -12.920 -6.026 32.954 1.00 97.31 84 ALA A O 1
ATOM 662 N N . ASN A 1 85 ? -14.691 -7.394 33.079 1.00 98.00 85 ASN A N 1
ATOM 663 C CA . ASN A 1 85 ? -14.244 -8.279 32.001 1.00 98.00 85 ASN A CA 1
ATOM 664 C C . ASN A 1 85 ? -14.179 -7.557 30.647 1.00 98.00 85 ASN A C 1
ATOM 666 O O . ASN A 1 85 ? -13.207 -7.719 29.906 1.00 98.00 85 ASN A O 1
ATOM 670 N N . LEU A 1 86 ? -15.181 -6.732 30.329 1.00 98.00 86 LEU A N 1
ATOM 671 C CA . LEU A 1 86 ? -15.199 -5.937 29.098 1.00 98.00 86 LEU A CA 1
ATOM 672 C C . LEU A 1 86 ? -14.059 -4.911 29.054 1.00 98.00 86 LEU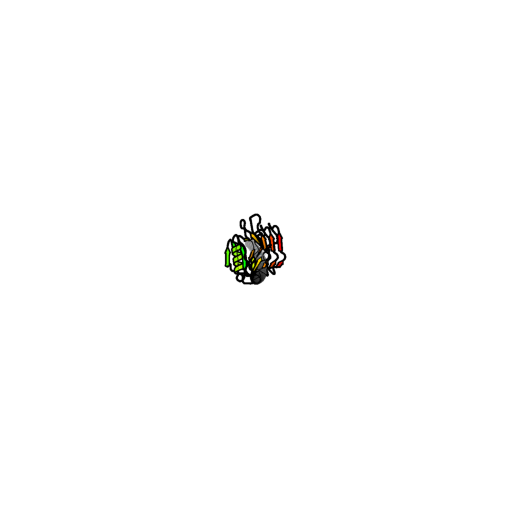 A C 1
ATOM 674 O O . LEU A 1 86 ? -13.434 -4.741 28.007 1.00 98.00 86 LEU A O 1
ATOM 678 N N . GLN A 1 87 ? -13.738 -4.270 30.183 1.00 97.81 87 GLN A N 1
ATOM 679 C CA . GLN A 1 87 ? -12.597 -3.351 30.267 1.00 97.81 87 GLN A CA 1
ATOM 680 C C . GLN A 1 87 ? -11.266 -4.054 29.952 1.00 97.81 87 GLN A C 1
ATOM 682 O O . GLN A 1 87 ? -10.450 -3.516 29.203 1.00 97.81 87 GLN A O 1
ATOM 687 N N . LEU A 1 88 ? -11.059 -5.276 30.455 1.00 97.00 88 LEU A N 1
ATOM 688 C CA . LEU A 1 88 ? -9.860 -6.066 30.144 1.00 97.00 88 LEU A CA 1
ATOM 689 C C . LEU A 1 88 ? -9.782 -6.455 28.662 1.00 97.00 88 LEU A C 1
ATOM 691 O O . LEU A 1 88 ? -8.707 -6.404 28.063 1.00 97.00 88 LEU A O 1
ATOM 695 N N . GLN A 1 89 ? -10.911 -6.830 28.052 1.00 97.12 89 GLN A N 1
ATOM 696 C CA . GLN A 1 89 ? -10.961 -7.138 26.619 1.00 97.12 89 GLN A CA 1
ATOM 697 C C . GLN A 1 89 ? -10.601 -5.922 25.762 1.00 97.12 89 GLN A C 1
ATOM 699 O O . GLN A 1 89 ? -9.846 -6.062 24.801 1.00 97.12 89 GLN A O 1
ATOM 704 N N . HIS A 1 90 ? -11.099 -4.738 26.123 1.00 96.38 90 HIS A N 1
ATOM 705 C CA . HIS A 1 90 ? -10.775 -3.498 25.425 1.00 96.38 90 HIS A CA 1
ATOM 706 C C . HIS A 1 90 ? -9.271 -3.198 25.465 1.00 96.38 90 HIS A C 1
ATOM 708 O O . HIS A 1 90 ? -8.667 -3.004 24.414 1.00 96.38 90 HIS A O 1
ATOM 714 N N . LEU A 1 91 ? -8.652 -3.282 26.645 1.00 96.31 91 LEU A N 1
ATOM 715 C CA . LEU A 1 91 ? -7.218 -3.032 26.813 1.00 96.31 91 LEU A CA 1
ATOM 716 C C . LEU A 1 91 ? -6.354 -4.017 26.001 1.00 96.31 91 LEU A C 1
ATOM 718 O O . LEU A 1 91 ? -5.357 -3.637 25.391 1.00 96.31 91 LEU A O 1
ATOM 722 N N . ASN A 1 92 ? -6.764 -5.288 25.929 1.00 96.44 92 ASN A N 1
ATOM 723 C CA . ASN A 1 92 ? -6.098 -6.282 25.081 1.00 96.44 92 ASN A CA 1
ATOM 724 C C . ASN A 1 92 ? -6.204 -5.951 23.586 1.00 96.44 92 ASN A C 1
ATOM 726 O O . ASN A 1 92 ? -5.244 -6.156 22.843 1.00 96.44 92 ASN A O 1
ATOM 730 N N . LEU A 1 93 ? -7.353 -5.446 23.133 1.00 96.81 93 LEU A N 1
ATOM 731 C CA . LEU A 1 93 ? -7.530 -5.022 21.744 1.00 96.81 93 LEU A CA 1
ATOM 732 C C . LEU A 1 93 ? -6.666 -3.804 21.409 1.00 96.81 93 LEU A C 1
ATOM 734 O O . LEU A 1 93 ? -6.042 -3.798 20.351 1.00 96.81 93 LEU A O 1
ATOM 738 N N . GLU A 1 94 ? -6.578 -2.822 22.308 1.00 95.88 94 GLU A N 1
ATOM 739 C CA . GLU A 1 94 ? -5.695 -1.659 22.141 1.00 95.88 94 GLU A CA 1
ATOM 740 C C . GLU A 1 94 ? -4.226 -2.083 22.001 1.00 95.88 94 GLU A C 1
ATOM 742 O O . GLU A 1 94 ? -3.534 -1.638 21.083 1.00 95.88 94 GLU A O 1
ATOM 747 N N . MET A 1 95 ? -3.761 -3.011 22.845 1.00 93.44 95 MET A N 1
ATOM 748 C CA . MET A 1 95 ? -2.405 -3.559 22.735 1.00 93.44 95 MET A CA 1
ATOM 749 C C . MET A 1 95 ? -2.182 -4.270 21.396 1.00 93.44 95 MET A C 1
ATOM 751 O O . MET A 1 95 ? -1.184 -4.017 20.723 1.00 93.44 95 MET A O 1
ATOM 755 N N . ASN A 1 96 ? -3.115 -5.129 20.977 1.00 94.06 96 ASN A N 1
ATOM 756 C CA . ASN A 1 96 ? -3.012 -5.844 19.701 1.00 94.06 96 ASN A CA 1
ATOM 757 C C . ASN A 1 96 ? -2.969 -4.887 18.505 1.00 94.06 96 ASN A C 1
ATOM 759 O O . ASN A 1 96 ? -2.217 -5.125 17.560 1.00 94.06 96 ASN A O 1
ATOM 763 N N . PHE A 1 97 ? -3.751 -3.807 18.549 1.00 92.88 97 PHE A N 1
ATOM 764 C CA . PHE A 1 97 ? -3.736 -2.788 17.507 1.00 92.88 97 PHE A CA 1
ATOM 765 C C . PHE A 1 97 ? -2.370 -2.099 17.427 1.00 92.88 97 PHE A C 1
ATOM 767 O O . PHE A 1 97 ? -1.796 -2.023 16.344 1.00 92.88 97 PHE A O 1
ATOM 774 N N . SER A 1 98 ? -1.791 -1.721 18.571 1.00 90.06 98 SER A N 1
ATOM 775 C CA . SER A 1 98 ? -0.450 -1.124 18.616 1.00 90.06 98 SER A CA 1
ATOM 776 C C . SER A 1 98 ? 0.631 -2.061 18.059 1.00 90.06 98 SER A C 1
ATOM 778 O O . SER A 1 98 ? 1.503 -1.633 17.297 1.00 90.06 98 SER A O 1
ATOM 780 N N . PHE A 1 99 ? 0.562 -3.361 18.372 1.00 91.38 99 PHE A N 1
ATOM 781 C CA . PHE A 1 99 ? 1.474 -4.352 17.791 1.00 91.38 99 PHE A CA 1
ATOM 782 C C . PHE A 1 99 ? 1.331 -4.445 16.272 1.00 91.38 99 PHE A C 1
ATOM 784 O O . PHE A 1 99 ? 2.338 -4.531 15.566 1.00 91.38 99 PHE A O 1
ATOM 791 N N . LEU A 1 100 ? 0.098 -4.421 15.765 1.00 90.44 100 LEU A N 1
ATOM 792 C CA . LEU A 1 100 ? -0.163 -4.495 14.334 1.00 90.44 100 LEU A CA 1
ATOM 793 C C . LEU A 1 100 ? 0.342 -3.247 13.601 1.00 90.44 100 LEU A C 1
ATOM 795 O O . LEU A 1 100 ? 0.979 -3.385 12.559 1.00 90.4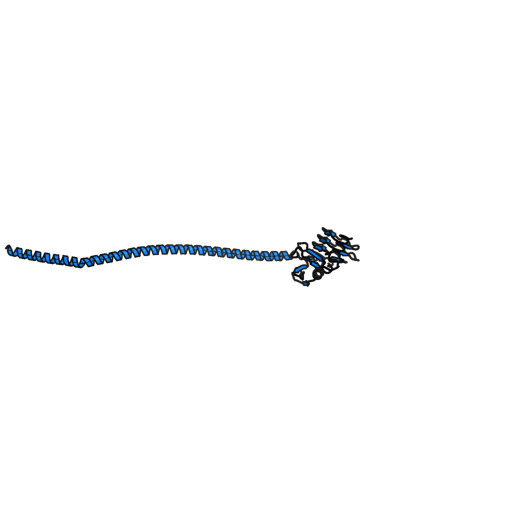4 100 LEU A O 1
ATOM 799 N N . GLU A 1 101 ? 0.120 -2.053 14.152 1.00 85.56 101 GLU A N 1
ATOM 800 C CA . GLU A 1 101 ? 0.661 -0.804 13.603 1.00 85.56 101 GLU A CA 1
ATOM 801 C C . GLU A 1 101 ? 2.187 -0.859 13.489 1.00 85.56 101 GLU A C 1
ATOM 803 O O . GLU A 1 101 ? 2.749 -0.540 12.441 1.00 85.56 101 GLU A O 1
ATOM 808 N N . ASN A 1 102 ? 2.861 -1.341 14.536 1.00 76.31 102 ASN A N 1
ATOM 809 C CA . ASN A 1 102 ? 4.314 -1.487 14.540 1.00 76.31 102 ASN A CA 1
ATOM 810 C C . ASN A 1 102 ? 4.783 -2.529 13.509 1.00 76.31 102 ASN A C 1
ATOM 812 O O . ASN A 1 102 ? 5.731 -2.300 12.760 1.00 76.31 102 ASN A O 1
ATOM 816 N N . TYR A 1 103 ? 4.085 -3.660 13.409 1.00 79.56 103 TYR A N 1
ATOM 817 C CA . TYR A 1 103 ? 4.396 -4.693 12.425 1.00 79.56 103 TYR A CA 1
ATOM 818 C C . TYR A 1 103 ? 4.250 -4.187 10.982 1.00 79.56 103 TYR A C 1
ATOM 820 O O . TYR A 1 103 ? 5.146 -4.404 10.167 1.00 79.56 103 TYR A O 1
ATOM 828 N N . VAL A 1 104 ? 3.169 -3.463 10.676 1.00 78.12 104 VAL A N 1
ATOM 829 C CA . VAL A 1 104 ? 2.950 -2.837 9.361 1.00 78.12 104 VAL A CA 1
ATOM 830 C C . VAL A 1 104 ? 4.023 -1.788 9.066 1.00 78.12 104 VAL A C 1
ATOM 832 O O . VAL A 1 104 ? 4.556 -1.757 7.957 1.00 78.12 104 VAL A O 1
ATOM 835 N N . HIS A 1 105 ? 4.389 -0.972 10.058 1.00 70.94 105 HIS A N 1
ATOM 836 C CA . HIS A 1 105 ? 5.473 -0.003 9.920 1.00 70.94 105 HIS A CA 1
ATOM 837 C C . HIS A 1 105 ? 6.797 -0.693 9.560 1.00 70.94 105 HIS A C 1
ATOM 839 O O . HIS A 1 105 ? 7.436 -0.320 8.575 1.00 70.94 105 HIS A O 1
ATOM 845 N N . ASN A 1 106 ? 7.154 -1.763 10.278 1.00 64.81 106 ASN A N 1
ATOM 846 C CA . ASN A 1 106 ? 8.375 -2.526 10.019 1.00 64.81 106 ASN A CA 1
ATOM 847 C C . ASN A 1 106 ? 8.354 -3.247 8.667 1.00 64.81 106 ASN A C 1
ATOM 849 O O . ASN A 1 106 ? 9.378 -3.301 7.997 1.00 64.81 106 ASN A O 1
ATOM 853 N N . LEU A 1 107 ? 7.205 -3.764 8.226 1.00 65.88 107 LEU A N 1
ATOM 854 C CA . LEU A 1 107 ? 7.053 -4.344 6.887 1.00 65.88 107 LEU A CA 1
ATOM 855 C C . LEU A 1 107 ? 7.319 -3.324 5.776 1.00 65.88 107 LEU A C 1
ATOM 857 O O . LEU A 1 107 ? 7.922 -3.680 4.766 1.00 65.88 107 LEU A O 1
ATOM 861 N N . SER A 1 108 ? 6.923 -2.061 5.969 1.00 59.38 108 SER A N 1
ATOM 862 C CA . SER A 1 108 ? 7.176 -1.003 4.980 1.00 59.38 108 SER A CA 1
ATOM 863 C C . SER A 1 108 ? 8.666 -0.673 4.808 1.00 59.38 108 SER A C 1
ATOM 865 O O . SER A 1 108 ? 9.066 -0.182 3.756 1.00 59.38 108 SER A O 1
ATOM 867 N N . LEU A 1 109 ? 9.500 -1.012 5.800 1.00 52.16 109 LEU A N 1
ATOM 868 C CA . LEU A 1 109 ? 10.948 -0.780 5.782 1.00 52.16 109 LEU A CA 1
ATOM 869 C C . LEU A 1 109 ? 11.743 -1.903 5.082 1.00 52.16 109 LEU A C 1
ATOM 871 O O . LEU A 1 109 ? 12.934 -1.734 4.832 1.00 52.16 109 LEU A O 1
ATOM 875 N N . VAL A 1 110 ? 11.125 -3.049 4.755 1.00 51.50 110 VAL A N 1
ATOM 876 C CA . VAL A 1 110 ? 11.837 -4.254 4.262 1.00 51.50 110 VAL A CA 1
ATOM 877 C C . VAL A 1 110 ? 11.963 -4.325 2.728 1.00 51.50 110 VAL A C 1
ATOM 879 O O . VAL A 1 110 ? 12.707 -5.157 2.213 1.00 51.50 110 VAL A O 1
ATOM 882 N N . SER A 1 111 ? 11.363 -3.405 1.969 1.00 56.59 111 SER A N 1
ATOM 883 C CA . SER A 1 111 ? 11.759 -3.156 0.573 1.00 56.59 111 SER A CA 1
ATOM 884 C C . SER A 1 111 ? 12.242 -1.719 0.428 1.00 56.59 111 SER A C 1
ATOM 886 O O . SER A 1 111 ? 11.516 -0.861 -0.062 1.00 56.59 111 SER A O 1
ATOM 888 N N . SER A 1 112 ? 13.454 -1.421 0.897 1.00 68.31 112 SER A N 1
ATOM 889 C CA . SER A 1 112 ? 14.038 -0.083 0.775 1.00 68.31 112 SER A CA 1
ATOM 890 C C . SER A 1 112 ? 14.447 0.195 -0.679 1.00 68.31 112 SER A C 1
ATOM 892 O O . SER A 1 112 ? 15.634 0.224 -1.013 1.00 68.31 112 SER A O 1
ATOM 894 N N . SER A 1 113 ? 13.473 0.364 -1.576 1.00 85.94 113 SER A N 1
ATOM 895 C CA . SER A 1 113 ? 13.728 1.040 -2.844 1.00 85.94 113 SER A CA 1
ATOM 896 C C . SER A 1 113 ? 14.301 2.416 -2.536 1.00 85.94 113 SER A C 1
ATOM 898 O O . SER A 1 113 ? 13.900 3.041 -1.558 1.00 85.94 113 SER A O 1
ATOM 900 N N . SER A 1 114 ? 15.216 2.916 -3.355 1.00 94.25 114 SER A N 1
ATOM 901 C CA . SER A 1 114 ? 15.755 4.263 -3.174 1.00 94.25 114 SER A CA 1
ATOM 902 C C . SER A 1 114 ? 14.664 5.320 -3.321 1.00 94.25 114 SER A C 1
ATOM 904 O O . SER A 1 114 ? 14.633 6.268 -2.544 1.00 94.25 114 SER A O 1
ATOM 906 N N . TYR A 1 115 ? 13.735 5.123 -4.260 1.00 96.81 115 TYR A N 1
ATOM 907 C CA . TYR A 1 115 ? 12.586 6.006 -4.440 1.00 96.81 115 TYR A CA 1
ATOM 908 C C . TYR A 1 115 ? 11.320 5.244 -4.804 1.00 96.81 115 TYR A C 1
ATOM 910 O O . TYR A 1 115 ? 11.353 4.254 -5.536 1.00 96.81 115 TYR A O 1
ATOM 918 N N . TYR A 1 116 ? 10.192 5.804 -4.383 1.00 96.12 116 TYR A N 1
ATOM 919 C CA . TYR A 1 116 ? 8.875 5.479 -4.903 1.00 96.12 116 TYR A CA 1
ATOM 920 C C . TYR A 1 116 ? 8.375 6.614 -5.790 1.00 96.12 116 TYR A C 1
ATOM 922 O O . TYR A 1 116 ? 8.396 7.777 -5.389 1.00 96.12 116 TYR A O 1
ATOM 930 N N . VAL A 1 117 ? 7.874 6.279 -6.976 1.00 97.69 117 VAL A N 1
ATOM 931 C CA . VAL A 1 117 ? 7.166 7.226 -7.840 1.00 97.69 117 VAL A CA 1
ATOM 932 C C . VAL A 1 117 ? 5.690 6.870 -7.848 1.00 97.69 117 VAL A C 1
ATOM 934 O O . VAL A 1 117 ? 5.325 5.731 -8.137 1.00 97.69 117 VAL A O 1
ATOM 937 N N . PHE A 1 118 ? 4.832 7.836 -7.539 1.00 96.88 118 PHE A N 1
ATOM 938 C CA . PHE A 1 118 ? 3.385 7.641 -7.545 1.00 96.88 118 PHE A CA 1
ATOM 939 C C . PHE A 1 118 ? 2.644 8.843 -8.116 1.00 96.88 118 PHE A C 1
ATOM 941 O O . PHE A 1 118 ? 3.200 9.927 -8.275 1.00 96.88 118 PHE A O 1
ATOM 948 N N . LYS A 1 119 ? 1.370 8.636 -8.445 1.00 96.00 119 LYS A N 1
ATOM 949 C CA . LYS A 1 119 ? 0.474 9.659 -8.983 1.00 96.00 119 LYS A CA 1
ATOM 950 C C . LYS A 1 119 ? -0.667 9.899 -8.005 1.00 96.00 119 LYS A C 1
ATOM 952 O O . LYS A 1 119 ? -1.316 8.949 -7.570 1.00 96.00 119 LYS A O 1
ATOM 957 N N . GLN A 1 120 ? -0.947 11.162 -7.715 1.00 95.19 120 GLN A N 1
ATOM 958 C CA . GLN A 1 120 ? -2.147 11.584 -7.004 1.00 95.19 120 GLN A CA 1
ATOM 959 C C . GLN A 1 120 ? -2.812 12.692 -7.819 1.00 95.19 120 GLN A C 1
ATOM 961 O O . GLN A 1 120 ? -2.229 13.748 -8.053 1.00 95.19 120 GLN A O 1
ATOM 966 N N . ASN A 1 121 ? -4.043 12.443 -8.272 1.00 92.75 121 ASN A N 1
ATOM 967 C CA . ASN A 1 121 ? -4.752 13.315 -9.212 1.00 92.75 121 ASN A CA 1
ATOM 968 C C . ASN A 1 121 ? -3.956 13.500 -10.524 1.00 92.75 121 ASN A C 1
ATOM 970 O O . ASN A 1 121 ? -3.647 12.513 -11.192 1.00 92.75 121 ASN A O 1
ATOM 974 N N . SER A 1 122 ? -3.642 14.739 -10.912 1.00 94.12 122 SER A N 1
ATOM 975 C CA . SER A 1 122 ? -2.832 15.079 -12.093 1.00 94.12 122 SER A CA 1
ATOM 976 C C . SER A 1 122 ? -1.330 15.193 -11.807 1.00 94.12 122 SER A C 1
ATOM 978 O O . SER A 1 122 ? -0.558 15.387 -12.744 1.00 94.12 122 SER A O 1
ATOM 980 N N . THR A 1 123 ? -0.910 15.062 -10.547 1.00 96.88 123 THR A N 1
ATOM 981 C CA . THR A 1 123 ? 0.470 15.307 -10.114 1.00 96.88 123 THR A CA 1
ATOM 982 C C . THR A 1 123 ? 1.190 13.993 -9.831 1.00 96.88 123 THR A C 1
ATOM 984 O O . THR A 1 123 ? 0.628 13.066 -9.241 1.00 96.88 123 THR A O 1
ATOM 987 N N . TYR A 1 124 ? 2.452 13.921 -10.242 1.00 98.19 124 TYR A N 1
ATOM 988 C CA . TYR A 1 124 ? 3.366 12.824 -9.952 1.00 98.19 124 TYR A CA 1
ATOM 989 C C . TYR A 1 124 ? 4.333 13.242 -8.844 1.00 98.19 124 TYR A C 1
ATOM 991 O O . TYR A 1 124 ? 4.719 14.407 -8.764 1.00 98.19 124 TYR A O 1
ATOM 999 N N . TYR A 1 125 ? 4.729 12.291 -8.007 1.00 98.38 125 TYR A N 1
ATOM 1000 C CA . TYR A 1 125 ? 5.541 12.508 -6.813 1.00 98.38 125 TYR A CA 1
ATOM 1001 C C . TYR A 1 125 ? 6.695 11.512 -6.784 1.00 98.38 125 TYR A C 1
ATOM 1003 O O . TYR A 1 125 ? 6.486 10.336 -7.079 1.00 98.38 125 TYR A O 1
ATOM 1011 N N . ALA A 1 126 ? 7.884 11.978 -6.412 1.00 98.31 126 ALA A N 1
ATOM 1012 C CA . ALA A 1 126 ? 9.024 11.156 -6.037 1.00 98.31 126 ALA A CA 1
ATOM 1013 C C . ALA A 1 126 ? 9.185 11.227 -4.515 1.00 98.31 126 ALA A C 1
ATOM 1015 O O . ALA A 1 126 ? 9.399 12.301 -3.946 1.00 98.31 126 ALA A O 1
ATOM 1016 N N . GLN A 1 127 ? 9.054 10.075 -3.870 1.00 96.88 127 GLN A N 1
ATOM 1017 C CA . GLN A 1 127 ? 9.191 9.898 -2.433 1.00 96.88 127 GLN A CA 1
ATOM 1018 C C . GLN A 1 127 ? 10.470 9.132 -2.139 1.00 96.88 127 GLN A C 1
ATOM 1020 O O . GLN A 1 127 ? 10.673 8.051 -2.695 1.00 96.88 127 GLN A O 1
ATOM 1025 N N . ASN A 1 128 ? 11.309 9.671 -1.263 1.00 95.19 128 ASN A N 1
ATOM 1026 C CA . ASN A 1 128 ? 12.501 8.986 -0.795 1.00 95.19 128 ASN A CA 1
ATOM 1027 C C . ASN A 1 128 ? 12.086 7.721 -0.033 1.00 95.19 128 ASN A C 1
ATOM 1029 O O . ASN A 1 128 ? 11.260 7.767 0.880 1.00 95.19 128 ASN A O 1
ATOM 1033 N N . GLY A 1 129 ? 12.613 6.568 -0.440 1.00 91.12 129 GLY A N 1
ATOM 1034 C CA . GLY A 1 129 ? 12.220 5.294 0.156 1.00 91.12 129 GLY A CA 1
ATOM 1035 C C . GLY A 1 129 ? 12.863 5.002 1.514 1.00 91.12 129 GLY A C 1
ATOM 1036 O O . GLY A 1 129 ? 12.474 4.025 2.148 1.00 91.12 129 GLY A O 1
ATOM 1037 N N . PHE A 1 130 ? 13.811 5.827 1.974 1.00 88.50 130 PHE A N 1
ATOM 1038 C CA . PHE A 1 130 ? 14.426 5.713 3.297 1.00 88.50 130 PHE A CA 1
ATOM 1039 C C . PHE A 1 130 ? 13.596 6.393 4.392 1.00 88.50 130 PHE A C 1
ATOM 1041 O O . PHE A 1 130 ? 13.358 5.793 5.436 1.00 88.50 130 PHE A O 1
ATOM 1048 N N . ASP A 1 131 ? 13.155 7.633 4.164 1.00 88.75 131 ASP A N 1
ATOM 1049 C CA . ASP A 1 131 ? 12.459 8.442 5.177 1.00 88.75 131 ASP A CA 1
ATOM 1050 C C . ASP A 1 131 ? 11.000 8.778 4.821 1.00 88.75 131 ASP A C 1
ATOM 1052 O O . ASP A 1 131 ? 10.279 9.371 5.625 1.00 88.75 131 ASP A O 1
ATOM 1056 N N . GLY A 1 132 ? 10.540 8.387 3.629 1.00 90.50 132 GLY A N 1
ATOM 1057 C CA . GLY A 1 132 ? 9.182 8.638 3.160 1.00 90.50 132 GLY A CA 1
ATOM 1058 C C . GLY A 1 132 ? 8.904 10.101 2.806 1.00 90.50 132 GLY A C 1
ATOM 1059 O O . GLY A 1 132 ? 7.743 10.455 2.580 1.00 90.50 132 GLY A O 1
ATOM 1060 N N . THR A 1 133 ? 9.916 10.965 2.748 1.00 92.38 133 THR A N 1
ATOM 1061 C CA . THR A 1 133 ? 9.727 12.377 2.406 1.00 92.38 133 THR A CA 1
ATOM 1062 C C . THR A 1 133 ? 9.458 12.555 0.912 1.00 92.38 133 THR A C 1
ATOM 1064 O O . THR A 1 133 ? 9.991 11.837 0.067 1.00 92.38 133 THR A O 1
ATOM 1067 N N . ILE A 1 134 ? 8.584 13.505 0.566 1.00 97.19 134 ILE A N 1
ATOM 1068 C CA . ILE A 1 134 ? 8.367 13.909 -0.827 1.00 97.19 134 ILE A CA 1
ATOM 1069 C C . ILE A 1 134 ? 9.439 14.930 -1.188 1.00 97.19 134 ILE A C 1
ATOM 1071 O O . ILE A 1 134 ? 9.406 16.057 -0.695 1.00 97.19 134 ILE A O 1
ATOM 1075 N N . GLU A 1 135 ? 10.356 14.553 -2.069 1.00 98.00 135 GLU A N 1
ATOM 1076 C CA . GLU A 1 135 ? 11.480 15.415 -2.447 1.00 98.00 135 GLU A CA 1
ATOM 1077 C C . GLU A 1 135 ? 11.240 16.153 -3.768 1.00 98.00 135 GLU A C 1
ATOM 1079 O O . GLU A 1 135 ? 11.765 17.245 -3.983 1.00 98.00 135 GLU A O 1
ATOM 1084 N N . TYR A 1 136 ? 10.400 15.594 -4.645 1.00 98.50 136 TYR A N 1
ATOM 1085 C CA . TYR A 1 136 ? 10.057 16.216 -5.920 1.00 98.50 136 TYR A CA 1
ATOM 1086 C C . TYR A 1 136 ? 8.640 15.864 -6.364 1.00 98.50 136 TYR A C 1
ATOM 1088 O O . TYR A 1 136 ? 8.151 14.759 -6.132 1.00 98.50 136 TYR A O 1
ATOM 1096 N N . TYR A 1 137 ? 7.973 16.803 -7.029 1.00 98.31 137 TYR A N 1
ATOM 1097 C CA . TYR A 1 137 ? 6.661 16.589 -7.626 1.00 98.31 137 TYR A CA 1
ATOM 1098 C C . TYR A 1 137 ? 6.471 17.492 -8.844 1.00 98.31 137 TYR A C 1
ATOM 1100 O O . TYR A 1 137 ? 7.014 18.594 -8.911 1.00 98.31 137 TYR A O 1
ATOM 1108 N N . SER A 1 138 ? 5.711 17.016 -9.825 1.00 98.38 138 SER A N 1
ATOM 1109 C CA . SER A 1 138 ? 5.416 17.753 -11.056 1.00 98.38 138 SER A CA 1
ATOM 1110 C C . SER A 1 138 ? 4.216 17.140 -11.776 1.00 98.38 138 SER A C 1
ATOM 1112 O O . SER A 1 138 ? 3.911 15.961 -11.604 1.00 98.38 138 SER A O 1
ATOM 1114 N N . GLU A 1 139 ? 3.547 17.916 -12.626 1.00 97.44 139 GLU A N 1
ATOM 1115 C CA . GLU A 1 139 ? 2.583 17.377 -13.599 1.00 97.44 139 GLU A CA 1
ATOM 1116 C C . GLU A 1 139 ? 3.285 16.648 -14.760 1.00 97.44 139 GLU A C 1
ATOM 1118 O O . GLU A 1 139 ? 2.663 15.864 -15.480 1.00 97.44 139 GLU A O 1
ATOM 1123 N N . ASN A 1 140 ? 4.594 16.871 -14.940 1.00 97.81 140 ASN A N 1
ATOM 1124 C CA . ASN A 1 140 ? 5.417 16.127 -15.887 1.00 97.81 140 ASN A CA 1
ATOM 1125 C C . ASN A 1 140 ? 5.918 14.825 -15.241 1.00 97.81 140 ASN A C 1
ATOM 1127 O O . ASN A 1 140 ? 6.833 14.831 -14.416 1.00 97.81 140 ASN A O 1
ATOM 1131 N N . CYS A 1 141 ? 5.344 13.700 -15.669 1.00 98.12 141 CYS A N 1
ATOM 1132 C CA . CYS A 1 141 ? 5.717 12.370 -15.199 1.00 98.12 141 CYS A CA 1
ATOM 1133 C C . CYS A 1 141 ? 7.190 12.027 -15.457 1.00 98.12 141 CYS A C 1
ATOM 1135 O O . CYS A 1 141 ? 7.857 11.480 -14.577 1.00 98.12 141 CYS A O 1
ATOM 1137 N N . THR A 1 142 ? 7.701 12.317 -16.658 1.00 98.44 142 THR A N 1
ATOM 1138 C CA . THR A 1 142 ? 9.082 11.985 -17.026 1.00 98.44 142 THR A CA 1
ATOM 1139 C C . THR A 1 142 ? 10.069 12.722 -16.129 1.00 98.44 142 THR A C 1
ATOM 1141 O O . THR A 1 142 ? 11.034 12.119 -15.666 1.00 98.44 142 THR A O 1
ATOM 1144 N N . ALA A 1 143 ? 9.812 13.998 -15.828 1.00 98.44 143 ALA A N 1
ATOM 1145 C CA . ALA A 1 143 ? 10.653 14.788 -14.934 1.00 98.44 143 ALA A CA 1
ATOM 1146 C C . ALA A 1 143 ? 10.746 14.157 -13.536 1.00 98.44 143 ALA A C 1
ATOM 1148 O O . ALA A 1 143 ? 11.836 14.075 -12.976 1.00 98.44 143 ALA A O 1
ATOM 1149 N N . VAL A 1 144 ? 9.630 13.653 -12.999 1.00 98.69 144 VAL A N 1
ATOM 1150 C CA . VAL A 1 144 ? 9.599 12.993 -11.684 1.00 98.69 144 VAL A CA 1
ATOM 1151 C C . VAL A 1 144 ? 10.341 11.655 -11.699 1.00 98.69 144 VAL A C 1
ATOM 1153 O O . VAL A 1 144 ? 11.118 11.382 -10.786 1.00 98.69 144 VAL A O 1
ATOM 1156 N N . ILE A 1 145 ? 10.153 10.836 -12.739 1.00 98.62 145 ILE A N 1
ATOM 1157 C CA . ILE A 1 145 ? 10.867 9.556 -12.874 1.00 98.62 145 ILE A CA 1
ATOM 1158 C C . ILE A 1 145 ? 12.376 9.793 -13.016 1.00 98.62 145 ILE A C 1
ATOM 1160 O O . ILE A 1 145 ? 13.163 9.152 -12.323 1.00 98.62 145 ILE A O 1
ATOM 1164 N N . ASN A 1 146 ? 12.789 10.733 -13.871 1.00 98.56 146 ASN A N 1
ATOM 1165 C CA . ASN A 1 146 ? 14.202 11.059 -14.061 1.00 98.56 146 ASN A CA 1
ATOM 1166 C C . ASN A 1 146 ? 14.823 11.668 -12.797 1.00 98.56 146 ASN A C 1
ATOM 1168 O O . ASN A 1 146 ? 15.963 11.337 -12.485 1.00 98.56 146 ASN A O 1
ATOM 1172 N N . TYR A 1 147 ? 14.078 12.485 -12.041 1.00 98.56 147 TYR A N 1
ATOM 1173 C CA . TYR A 1 147 ? 14.517 12.966 -10.730 1.00 98.56 147 TYR A CA 1
ATOM 1174 C C . TYR A 1 147 ? 14.801 11.796 -9.780 1.00 98.56 147 TYR A C 1
ATOM 1176 O O . TYR A 1 147 ? 15.893 11.711 -9.223 1.00 98.56 147 TYR A O 1
ATOM 1184 N N . ALA A 1 148 ? 13.852 10.869 -9.629 1.00 98.50 148 ALA A N 1
ATOM 1185 C CA . ALA A 1 148 ? 14.012 9.712 -8.752 1.00 98.50 148 ALA A CA 1
ATOM 1186 C C . ALA A 1 148 ? 15.204 8.832 -9.174 1.00 98.50 148 ALA A C 1
ATOM 1188 O O . ALA A 1 148 ? 15.990 8.400 -8.335 1.00 98.50 148 ALA A O 1
ATOM 1189 N N . LEU A 1 149 ? 15.380 8.610 -10.481 1.00 98.25 149 LEU A N 1
ATOM 1190 C CA . LEU A 1 149 ? 16.499 7.836 -11.025 1.00 98.25 149 LEU A CA 1
ATOM 1191 C C . LEU A 1 149 ? 17.854 8.516 -10.804 1.00 98.25 149 LEU A C 1
ATOM 1193 O O . LEU A 1 149 ? 18.823 7.827 -10.504 1.00 98.25 149 LEU A O 1
ATOM 1197 N N . SER A 1 150 ? 17.941 9.844 -10.931 1.00 97.88 150 SER A N 1
ATOM 1198 C CA . SER A 1 150 ? 19.204 10.571 -10.749 1.00 97.88 150 SER A CA 1
ATOM 1199 C C . SER A 1 150 ? 19.618 10.734 -9.286 1.00 97.88 150 SER A C 1
ATOM 1201 O O . SER A 1 150 ? 20.791 10.990 -9.026 1.00 97.88 150 SER A O 1
ATOM 1203 N N . HIS A 1 151 ? 18.672 10.629 -8.348 1.00 97.62 151 HIS A N 1
ATOM 1204 C CA . HIS A 1 151 ? 18.936 10.728 -6.908 1.00 97.62 151 HIS A CA 1
ATOM 1205 C C . HIS A 1 151 ? 19.019 9.358 -6.221 1.00 97.62 151 HIS A C 1
ATOM 1207 O O . HIS A 1 151 ? 19.481 9.265 -5.083 1.00 97.62 151 HIS A O 1
ATOM 1213 N N . ALA A 1 152 ? 18.621 8.278 -6.901 1.00 96.31 152 ALA A N 1
ATOM 1214 C CA . ALA A 1 152 ? 18.852 6.925 -6.419 1.00 96.31 152 ALA A CA 1
ATOM 1215 C C . ALA A 1 152 ? 20.359 6.671 -6.243 1.00 96.31 152 ALA A C 1
ATOM 1217 O O . ALA A 1 152 ? 21.176 7.001 -7.104 1.00 96.31 152 ALA A O 1
ATOM 1218 N N . SER A 1 153 ? 20.736 6.065 -5.116 1.00 93.25 153 SER A N 1
ATOM 1219 C CA . SER A 1 153 ? 22.124 5.638 -4.895 1.00 93.25 153 SER A CA 1
ATOM 1220 C C . SER A 1 153 ? 22.538 4.592 -5.941 1.00 93.25 153 SER A C 1
ATOM 1222 O O . SER A 1 153 ? 21.672 3.884 -6.450 1.00 93.25 153 SER A O 1
ATOM 1224 N N . PRO A 1 154 ? 23.834 4.421 -6.263 1.00 92.62 154 PRO A N 1
ATOM 1225 C CA . PRO A 1 154 ? 24.278 3.324 -7.122 1.00 92.62 154 PRO A CA 1
ATOM 1226 C C . PRO A 1 154 ? 23.821 1.958 -6.584 1.00 92.62 154 PRO A C 1
ATOM 1228 O O . PRO A 1 154 ? 23.991 1.655 -5.406 1.00 92.62 154 PRO A O 1
ATOM 1231 N N . GLY A 1 155 ? 23.237 1.137 -7.453 1.00 92.12 155 GLY A N 1
ATOM 1232 C CA . GLY A 1 155 ? 22.525 -0.100 -7.109 1.00 92.12 155 GLY A CA 1
ATOM 1233 C C . GLY A 1 155 ? 21.071 0.118 -6.671 1.00 92.12 155 GLY A C 1
ATOM 1234 O O . GLY A 1 155 ? 20.367 -0.846 -6.383 1.00 92.12 155 GLY A O 1
ATOM 1235 N N . GLY A 1 156 ? 20.628 1.372 -6.615 1.00 94.62 156 GLY A N 1
ATOM 1236 C CA . GLY A 1 156 ? 19.330 1.793 -6.123 1.00 94.62 156 GLY A CA 1
ATOM 1237 C C . GLY A 1 156 ? 18.183 1.423 -7.049 1.00 94.62 156 GLY A C 1
ATOM 1238 O O . GLY A 1 156 ? 18.319 1.335 -8.274 1.00 94.62 156 GLY A O 1
ATOM 1239 N N . GLU A 1 157 ? 17.025 1.221 -6.433 1.00 96.12 157 GLU A N 1
ATOM 1240 C CA . GLU A 1 157 ? 15.793 0.864 -7.120 1.00 96.12 157 GLU A CA 1
ATOM 1241 C C . GLU A 1 157 ? 14.779 2.006 -7.049 1.00 96.12 157 GLU A C 1
ATOM 1243 O O . GLU A 1 157 ? 14.524 2.564 -5.984 1.00 96.12 157 GLU A O 1
ATOM 1248 N N . VAL A 1 158 ? 14.186 2.336 -8.192 1.00 97.81 158 VAL A N 1
ATOM 1249 C CA . VAL A 1 158 ? 13.059 3.256 -8.315 1.00 97.81 158 VAL A CA 1
ATOM 1250 C C . VAL A 1 158 ? 11.817 2.438 -8.640 1.00 97.81 158 VAL A C 1
ATOM 1252 O O . VAL A 1 158 ? 11.721 1.834 -9.713 1.00 97.81 158 VAL A O 1
ATOM 1255 N N . LEU A 1 159 ? 10.866 2.426 -7.707 1.00 97.06 159 LEU A N 1
ATOM 1256 C CA . LEU A 1 159 ? 9.623 1.671 -7.813 1.00 97.06 159 LEU A CA 1
ATOM 1257 C C . LEU A 1 159 ? 8.447 2.569 -8.198 1.00 97.06 159 LEU A C 1
ATOM 1259 O O . LEU A 1 159 ? 8.063 3.477 -7.464 1.00 97.06 159 LEU A O 1
ATOM 1263 N N . LEU A 1 160 ? 7.815 2.269 -9.329 1.00 97.50 160 LEU A N 1
ATOM 1264 C CA . LEU A 1 160 ? 6.550 2.869 -9.739 1.00 97.50 160 LEU A CA 1
ATOM 1265 C C . LEU A 1 160 ? 5.403 2.210 -8.963 1.00 97.50 160 LEU A C 1
ATOM 1267 O O . LEU A 1 160 ? 5.151 1.012 -9.117 1.00 97.50 160 LEU A O 1
ATOM 1271 N N . LYS A 1 161 ? 4.683 2.983 -8.149 1.00 95.75 161 LYS A N 1
ATOM 1272 C CA . LYS A 1 161 ? 3.498 2.508 -7.427 1.00 95.75 161 LYS A CA 1
ATOM 1273 C C . LYS A 1 161 ? 2.368 2.188 -8.406 1.00 95.75 161 LYS A C 1
ATOM 1275 O O . LYS A 1 161 ? 2.186 2.862 -9.428 1.00 95.75 161 LYS A O 1
ATOM 1280 N N . ALA A 1 162 ? 1.567 1.179 -8.078 1.00 93.31 162 ALA A N 1
ATOM 1281 C CA . ALA A 1 162 ? 0.388 0.836 -8.860 1.00 93.31 162 ALA A CA 1
ATOM 1282 C C . ALA A 1 162 ? -0.624 1.999 -8.885 1.00 93.31 162 ALA A C 1
ATOM 1284 O O . ALA A 1 162 ? -0.950 2.580 -7.853 1.00 93.31 162 ALA A O 1
ATOM 1285 N N . LEU A 1 163 ? -1.151 2.316 -10.071 1.00 91.19 163 LEU A N 1
ATOM 1286 C CA . LEU A 1 163 ? -2.208 3.319 -10.234 1.00 91.19 163 LEU A CA 1
ATOM 1287 C C . LEU A 1 163 ? -3.576 2.776 -9.793 1.00 91.19 163 LEU A C 1
ATOM 1289 O O . LEU A 1 163 ? -3.834 1.573 -9.876 1.00 91.19 163 LEU A O 1
ATOM 1293 N N . ALA A 1 164 ? -4.476 3.667 -9.371 1.00 88.00 164 ALA A N 1
ATOM 1294 C CA . ALA A 1 164 ? -5.803 3.285 -8.879 1.00 88.00 164 ALA A CA 1
ATOM 1295 C C . ALA A 1 164 ? -6.625 2.500 -9.921 1.00 88.00 164 ALA A C 1
ATOM 1297 O O . ALA A 1 164 ? -7.277 1.515 -9.582 1.00 88.00 164 ALA A O 1
ATOM 1298 N N . SER A 1 165 ? -6.547 2.895 -11.197 1.00 88.00 165 SER A N 1
ATOM 1299 C CA . SER A 1 165 ? -7.167 2.170 -12.311 1.00 88.00 165 SER A CA 1
ATOM 1300 C C . SER A 1 165 ? -6.143 1.308 -13.053 1.00 88.00 165 SER A C 1
ATOM 1302 O O . SER A 1 165 ? -4.998 1.711 -13.243 1.00 88.00 165 SER A O 1
ATOM 1304 N N . ASN A 1 166 ? -6.568 0.134 -13.526 1.00 80.75 166 ASN A N 1
ATOM 1305 C CA . ASN A 1 166 ? -5.778 -0.721 -14.421 1.00 80.75 166 ASN A CA 1
ATOM 1306 C C . ASN A 1 166 ? -5.691 -0.177 -15.860 1.00 80.75 166 ASN A C 1
ATOM 1308 O O . ASN A 1 166 ? -4.885 -0.672 -16.644 1.00 80.75 166 ASN A O 1
ATOM 1312 N N . THR A 1 167 ? -6.516 0.814 -16.204 1.00 83.12 167 THR A N 1
ATOM 1313 C CA . THR A 1 167 ? -6.479 1.524 -17.490 1.00 83.12 167 THR A CA 1
ATOM 1314 C C . THR A 1 167 ? -5.676 2.820 -17.438 1.00 83.12 167 THR A C 1
ATOM 1316 O O . THR A 1 167 ? -5.453 3.428 -18.482 1.00 83.12 167 THR A O 1
ATOM 1319 N N . ASP A 1 168 ? -5.272 3.267 -16.245 1.00 89.06 168 ASP A N 1
ATOM 1320 C CA . ASP A 1 168 ? -4.457 4.471 -16.106 1.00 89.06 168 ASP A CA 1
ATOM 1321 C C . ASP A 1 168 ? -2.984 4.156 -16.397 1.00 89.06 168 ASP A C 1
ATOM 1323 O O . ASP A 1 168 ? -2.520 3.018 -16.263 1.00 89.06 168 ASP A O 1
ATOM 1327 N N . ALA A 1 169 ? -2.249 5.184 -16.806 1.00 96.50 169 ALA A N 1
ATOM 1328 C CA . ALA A 1 169 ? -0.847 5.092 -17.168 1.00 96.50 169 ALA A CA 1
ATOM 1329 C C . ALA A 1 169 ? -0.057 6.283 -16.620 1.00 96.50 169 ALA A C 1
ATOM 1331 O O . ALA A 1 169 ? -0.591 7.363 -16.345 1.00 96.50 169 ALA A O 1
ATOM 1332 N N . TYR A 1 170 ? 1.247 6.077 -16.496 1.00 97.75 170 TYR A N 1
ATOM 1333 C CA . TYR A 1 170 ? 2.215 7.149 -16.339 1.00 97.75 170 TYR A CA 1
ATOM 1334 C C . TYR A 1 170 ? 2.484 7.719 -17.729 1.00 97.75 170 TYR A C 1
ATOM 1336 O O . TYR A 1 170 ? 3.159 7.091 -18.549 1.00 97.75 170 TYR A O 1
ATOM 1344 N N . TYR A 1 171 ? 1.876 8.871 -18.015 1.00 97.56 171 TYR A N 1
ATOM 1345 C CA . TYR A 1 171 ? 1.985 9.511 -19.321 1.00 97.56 171 TYR A CA 1
ATOM 1346 C C . TYR A 1 171 ? 3.275 10.317 -19.412 1.00 97.56 171 TYR A C 1
ATOM 1348 O O . TYR A 1 171 ? 3.410 11.352 -18.760 1.00 97.56 171 TYR A O 1
ATOM 1356 N N . ILE A 1 172 ? 4.202 9.839 -20.230 1.00 97.44 172 ILE A N 1
ATOM 1357 C CA . ILE A 1 172 ? 5.534 10.419 -20.410 1.00 97.44 172 ILE A CA 1
ATOM 1358 C C . ILE A 1 172 ? 5.558 11.330 -21.634 1.00 97.44 172 ILE A C 1
ATOM 1360 O O . ILE A 1 172 ? 4.975 11.002 -22.666 1.00 97.44 172 ILE A O 1
ATOM 1364 N N . ASP A 1 173 ? 6.206 12.484 -21.520 1.00 96.38 173 ASP A N 1
ATOM 1365 C CA . ASP A 1 173 ? 6.294 13.483 -22.599 1.00 96.38 173 ASP A CA 1
ATOM 1366 C C . ASP A 1 173 ? 7.703 13.640 -23.184 1.00 96.38 173 ASP A C 1
ATOM 1368 O O . ASP A 1 173 ? 7.896 14.302 -24.204 1.00 96.38 173 ASP A O 1
ATOM 1372 N N . SER A 1 174 ? 8.674 12.997 -22.545 1.00 97.62 174 SER A N 1
ATOM 1373 C CA . SER A 1 174 ? 10.088 12.970 -22.893 1.00 97.62 174 SER A CA 1
ATOM 1374 C C . SER A 1 174 ? 10.689 11.617 -22.491 1.00 97.62 174 SER A C 1
ATOM 1376 O O . SER A 1 174 ? 10.046 10.820 -21.797 1.00 97.62 174 SER A O 1
ATOM 1378 N N . THR A 1 175 ? 11.914 11.345 -22.939 1.00 98.31 175 THR A N 1
ATOM 1379 C CA . THR A 1 175 ? 12.615 10.079 -22.690 1.00 98.31 175 THR A CA 1
ATOM 1380 C C . THR A 1 175 ? 13.026 9.902 -21.228 1.00 98.31 175 THR A C 1
ATOM 1382 O O . THR A 1 175 ? 13.583 10.807 -20.601 1.00 98.31 175 THR A O 1
ATOM 1385 N N . ILE A 1 176 ? 12.807 8.697 -20.700 1.00 98.62 176 ILE A N 1
ATOM 1386 C CA . ILE A 1 176 ? 13.360 8.264 -19.415 1.00 98.62 176 ILE A CA 1
ATOM 1387 C C . ILE A 1 176 ? 14.815 7.831 -19.626 1.00 98.62 176 ILE A C 1
ATOM 1389 O O . ILE A 1 176 ? 15.100 7.010 -20.505 1.00 98.62 176 ILE A O 1
ATOM 1393 N N . LEU A 1 177 ? 15.722 8.369 -18.807 1.00 98.12 177 LEU A N 1
ATOM 1394 C CA . LEU A 1 177 ? 17.174 8.190 -18.912 1.00 98.12 177 LEU A CA 1
ATOM 1395 C C . LEU A 1 177 ? 17.745 7.590 -17.613 1.00 98.12 177 LEU A C 1
ATOM 1397 O O . LEU A 1 177 ? 18.278 8.328 -16.782 1.00 98.12 177 LEU A O 1
ATOM 1401 N N . PRO A 1 178 ? 17.633 6.266 -17.399 1.00 98.00 178 PRO A N 1
ATOM 1402 C CA . PRO A 1 178 ? 18.213 5.621 -16.225 1.00 98.00 178 PRO A CA 1
ATOM 1403 C C . PRO A 1 178 ? 19.745 5.756 -16.217 1.00 98.00 178 PRO A C 1
ATOM 1405 O O . PRO A 1 178 ? 20.378 5.408 -17.219 1.00 98.00 178 PRO A O 1
ATOM 1408 N N . PRO A 1 179 ? 20.362 6.237 -15.122 1.00 97.50 179 PRO A N 1
ATOM 1409 C CA . PRO A 1 179 ? 21.813 6.312 -15.011 1.00 97.50 179 PRO A CA 1
ATOM 1410 C C . PRO A 1 179 ? 22.425 4.945 -14.672 1.00 97.50 179 PRO A C 1
ATOM 1412 O O . PRO A 1 179 ? 21.718 3.976 -14.386 1.00 97.50 179 PRO A O 1
ATOM 1415 N N . ASN A 1 180 ? 23.759 4.871 -14.689 1.00 97.06 180 ASN A N 1
ATOM 1416 C CA . ASN A 1 180 ? 24.513 3.663 -14.344 1.00 97.06 180 ASN A CA 1
ATOM 1417 C C . ASN A 1 180 ? 24.049 3.037 -13.027 1.00 97.06 180 ASN A C 1
ATOM 1419 O O . ASN A 1 180 ? 23.832 3.741 -12.042 1.00 97.06 180 ASN A O 1
ATOM 1423 N N . CYS A 1 181 ? 23.999 1.704 -13.003 1.00 96.81 181 CYS A N 1
ATOM 1424 C CA . CYS A 1 181 ? 23.695 0.929 -11.803 1.00 96.81 181 CYS A CA 1
ATOM 1425 C C . CYS A 1 181 ? 22.341 1.293 -11.172 1.00 96.81 181 CYS A C 1
ATOM 1427 O O . CYS A 1 181 ? 22.250 1.410 -9.955 1.00 96.81 181 CYS A O 1
ATOM 1429 N N . THR A 1 182 ? 21.287 1.484 -11.964 1.00 97.44 182 THR A N 1
ATOM 1430 C CA . THR A 1 182 ? 19.937 1.732 -11.433 1.00 97.44 182 THR A CA 1
ATOM 1431 C C . THR A 1 182 ? 18.946 0.667 -11.865 1.00 97.44 182 THR A C 1
ATOM 1433 O O . THR A 1 182 ? 19.104 0.015 -12.898 1.00 97.44 182 THR A O 1
ATOM 1436 N N . THR A 1 183 ? 17.901 0.499 -11.061 1.00 98.06 183 THR A N 1
ATOM 1437 C CA . THR A 1 183 ? 16.750 -0.334 -11.404 1.00 98.06 183 THR A CA 1
ATOM 1438 C C . THR A 1 183 ? 15.505 0.529 -11.518 1.00 98.06 183 THR A C 1
ATOM 1440 O O . THR A 1 183 ? 15.151 1.221 -10.568 1.00 98.06 183 THR A O 1
ATOM 1443 N N . LEU A 1 184 ? 14.814 0.459 -12.655 1.00 98.31 184 LEU A N 1
ATOM 1444 C CA . LEU A 1 184 ? 13.461 0.983 -12.820 1.00 98.31 184 LEU A CA 1
ATOM 1445 C C . LEU A 1 184 ? 12.485 -0.192 -12.845 1.00 98.31 184 LEU A C 1
ATOM 1447 O O . LEU A 1 184 ? 12.554 -1.047 -13.732 1.00 98.31 184 LEU A O 1
ATOM 1451 N N . ALA A 1 185 ? 11.566 -0.233 -11.887 1.00 97.69 185 ALA A N 1
ATOM 1452 C CA . ALA A 1 185 ? 10.588 -1.306 -11.801 1.00 97.69 185 ALA A CA 1
ATOM 1453 C C . ALA A 1 185 ? 9.231 -0.815 -11.298 1.00 97.69 185 ALA A C 1
ATOM 1455 O O . ALA A 1 185 ? 9.098 0.321 -10.855 1.00 97.69 185 ALA A O 1
ATOM 1456 N N . SER A 1 186 ? 8.202 -1.659 -11.367 1.00 96.19 186 SER A N 1
ATOM 1457 C CA . SER A 1 186 ? 6.923 -1.391 -10.702 1.00 96.19 186 SER A CA 1
ATOM 1458 C C . SER A 1 186 ? 6.759 -2.202 -9.422 1.00 96.19 186 SER A C 1
ATOM 1460 O O . SER A 1 186 ? 7.118 -3.381 -9.371 1.00 96.19 186 SER A O 1
ATOM 1462 N N . GLU A 1 187 ? 6.112 -1.605 -8.426 1.00 89.69 187 GLU A N 1
ATOM 1463 C CA . GLU A 1 187 ? 5.793 -2.263 -7.165 1.00 89.69 187 GLU A CA 1
ATOM 1464 C C . GLU A 1 187 ? 4.568 -3.181 -7.315 1.00 89.69 187 GLU A C 1
ATOM 1466 O O . GLU A 1 187 ? 3.471 -2.718 -7.632 1.00 89.69 187 GLU A O 1
ATOM 1471 N N . ASN A 1 188 ? 4.743 -4.477 -7.024 1.00 86.25 188 ASN A N 1
ATOM 1472 C CA . ASN A 1 188 ? 3.718 -5.534 -6.949 1.00 86.25 188 ASN A CA 1
ATOM 1473 C C . ASN A 1 188 ? 2.964 -5.867 -8.251 1.00 86.25 188 ASN A C 1
ATOM 1475 O O . ASN A 1 188 ? 2.830 -7.038 -8.602 1.00 86.25 188 ASN A O 1
ATOM 1479 N N . ARG A 1 189 ? 2.456 -4.867 -8.976 1.00 90.44 189 ARG A N 1
ATOM 1480 C CA . ARG A 1 189 ? 1.661 -5.016 -10.201 1.00 90.44 189 ARG A CA 1
ATOM 1481 C C . ARG A 1 189 ? 2.312 -4.249 -11.341 1.00 90.44 189 ARG A C 1
ATOM 1483 O O . ARG A 1 189 ? 2.708 -3.105 -11.146 1.00 90.44 189 ARG A O 1
ATOM 1490 N N . MET A 1 190 ? 2.317 -4.847 -12.532 1.00 94.94 190 MET A N 1
ATOM 1491 C CA . MET A 1 190 ? 2.832 -4.208 -13.740 1.00 94.94 190 MET A CA 1
ATOM 1492 C C . MET A 1 190 ? 2.159 -2.857 -13.996 1.00 94.94 190 MET A C 1
ATOM 1494 O O . MET A 1 190 ? 0.930 -2.749 -14.061 1.00 94.94 190 MET A O 1
ATOM 1498 N N . VAL A 1 191 ? 2.987 -1.827 -14.133 1.00 97.06 191 VAL A N 1
ATOM 1499 C CA . VAL A 1 191 ? 2.577 -0.447 -14.404 1.00 97.06 191 VAL A CA 1
ATOM 1500 C C . VAL A 1 191 ? 2.809 -0.113 -15.874 1.00 97.06 191 VAL A C 1
ATOM 1502 O O . VAL A 1 191 ? 3.807 -0.536 -16.450 1.00 97.06 191 VAL A O 1
ATOM 1505 N N . THR A 1 192 ? 1.909 0.676 -16.468 1.00 98.19 192 THR A N 1
ATOM 1506 C CA . THR A 1 192 ? 2.054 1.155 -17.849 1.00 98.19 192 THR A CA 1
ATOM 1507 C C . THR A 1 192 ? 2.725 2.526 -17.891 1.00 98.19 192 THR A C 1
ATOM 1509 O O . THR A 1 192 ? 2.185 3.496 -17.359 1.00 98.19 192 THR A O 1
ATOM 1512 N N . LEU A 1 193 ? 3.868 2.610 -18.570 1.00 98.25 193 LEU A N 1
ATOM 1513 C CA . LEU A 1 193 ? 4.470 3.840 -19.080 1.00 98.25 193 LEU A CA 1
ATOM 1514 C C . LEU A 1 193 ? 3.945 4.062 -20.501 1.00 98.25 193 LEU A C 1
ATOM 1516 O O . LEU A 1 193 ? 4.150 3.210 -21.365 1.00 98.25 193 LEU A O 1
ATOM 1520 N N . CYS A 1 194 ? 3.240 5.164 -20.744 1.00 97.81 194 CYS A N 1
ATOM 1521 C CA . CYS A 1 194 ? 2.572 5.421 -22.019 1.00 97.81 194 CYS A CA 1
ATOM 1522 C C . CYS A 1 194 ? 3.012 6.760 -22.605 1.00 97.81 194 CYS A C 1
ATOM 1524 O O . CYS A 1 194 ? 2.953 7.778 -21.917 1.00 97.81 194 CYS A O 1
ATOM 1526 N N . LEU A 1 195 ? 3.424 6.781 -23.871 1.00 97.25 195 LEU A N 1
ATOM 1527 C CA . LEU A 1 195 ? 3.798 8.028 -24.534 1.00 97.25 195 LEU A CA 1
ATOM 1528 C C . LEU A 1 195 ? 2.578 8.960 -24.656 1.00 97.25 195 LEU A C 1
ATOM 1530 O O . LEU A 1 195 ? 1.518 8.577 -25.156 1.00 97.25 195 LEU A O 1
ATOM 1534 N N . LYS A 1 196 ? 2.700 10.189 -24.149 1.00 95.88 196 LYS A N 1
ATOM 1535 C CA . LYS A 1 196 ? 1.636 11.201 -24.165 1.00 95.88 196 LYS A CA 1
ATOM 1536 C C . LYS A 1 196 ? 1.379 11.674 -25.593 1.00 95.88 196 LYS A C 1
ATOM 1538 O O . LYS A 1 196 ? 2.337 11.956 -26.299 1.00 95.88 196 LYS A O 1
ATOM 1543 N N . SER A 1 197 ? 0.108 11.819 -25.995 1.00 95.25 197 SER A N 1
ATOM 1544 C CA . SER A 1 197 ? -0.316 12.258 -27.341 1.00 95.25 197 SER A CA 1
ATOM 1545 C C . SER A 1 197 ? 0.501 13.441 -27.886 1.00 95.25 197 SER A C 1
ATOM 1547 O O . SER A 1 197 ? 0.702 14.425 -27.177 1.00 95.25 197 SER A O 1
ATOM 1549 N N . ASN A 1 198 ? 0.910 13.362 -29.159 1.00 93.00 198 ASN A N 1
ATOM 1550 C CA . ASN A 1 198 ? 1.762 14.340 -29.853 1.00 93.00 198 ASN A CA 1
ATOM 1551 C C . ASN A 1 198 ? 3.219 14.469 -29.349 1.00 93.00 198 ASN A C 1
ATOM 1553 O O . ASN A 1 198 ? 3.905 15.408 -29.746 1.00 93.00 198 ASN A O 1
ATOM 1557 N N . CYS A 1 199 ? 3.721 13.544 -28.526 1.00 93.88 199 CYS A N 1
ATOM 1558 C CA . CYS A 1 199 ? 5.150 13.440 -28.209 1.00 93.88 199 CYS A CA 1
ATOM 1559 C C . CYS A 1 199 ? 5.836 12.432 -29.145 1.00 93.88 199 CYS A C 1
ATOM 1561 O O . CYS A 1 199 ? 5.326 11.339 -29.335 1.00 93.88 199 CYS A O 1
ATOM 1563 N N . SER A 1 200 ? 6.991 12.771 -29.714 1.00 92.38 200 SER A N 1
ATOM 1564 C CA . SER A 1 200 ? 7.753 11.888 -30.614 1.00 92.38 200 SER A CA 1
ATOM 1565 C C . SER A 1 200 ? 9.136 11.657 -30.016 1.00 92.38 200 SER A C 1
ATOM 1567 O O . SER A 1 200 ? 10.034 12.473 -30.205 1.00 92.38 200 SER A O 1
ATOM 1569 N N . THR A 1 201 ? 9.280 10.608 -29.207 1.00 96.56 201 THR A N 1
ATOM 1570 C CA . THR A 1 201 ? 10.522 10.315 -28.477 1.00 96.56 201 THR A CA 1
ATOM 1571 C C . THR A 1 201 ? 10.596 8.837 -28.104 1.00 96.56 201 THR A C 1
ATOM 1573 O O . THR A 1 201 ? 9.570 8.159 -28.033 1.00 96.56 201 THR A O 1
ATOM 1576 N N . ASP A 1 202 ? 11.800 8.339 -27.825 1.00 97.88 202 ASP A N 1
ATOM 1577 C CA . ASP A 1 202 ? 11.979 7.003 -27.251 1.00 97.88 202 ASP A CA 1
ATOM 1578 C C . ASP A 1 202 ? 11.458 6.989 -25.808 1.00 97.88 202 ASP A C 1
ATOM 1580 O O . ASP A 1 202 ? 11.737 7.922 -25.051 1.00 97.88 202 ASP A O 1
ATOM 1584 N N . ILE A 1 203 ? 10.735 5.945 -25.395 1.00 98.19 203 ILE A N 1
ATOM 1585 C CA . ILE A 1 203 ? 10.174 5.883 -24.035 1.00 98.19 203 ILE A CA 1
ATOM 1586 C C . ILE A 1 203 ? 11.289 5.723 -22.997 1.00 98.19 203 ILE A C 1
ATOM 1588 O O . ILE A 1 203 ? 11.406 6.543 -22.084 1.00 98.19 203 ILE A O 1
ATOM 1592 N N . ILE A 1 204 ? 12.125 4.694 -23.143 1.00 98.56 204 ILE A N 1
ATOM 1593 C CA . ILE A 1 204 ? 13.288 4.458 -22.280 1.00 98.56 204 ILE A CA 1
ATOM 1594 C C . ILE A 1 204 ? 14.529 4.362 -23.154 1.00 98.56 204 ILE A C 1
ATOM 1596 O O . ILE A 1 204 ? 14.567 3.573 -24.101 1.00 98.56 204 ILE A O 1
ATOM 1600 N N . LYS A 1 205 ? 15.568 5.120 -22.800 1.00 98.19 205 LYS A N 1
ATOM 1601 C CA . LYS A 1 205 ? 16.845 5.087 -23.508 1.00 98.19 205 LYS A CA 1
ATOM 1602 C C . LYS A 1 205 ? 18.003 4.839 -22.554 1.00 98.19 205 LYS A C 1
ATOM 1604 O O . LYS A 1 205 ? 18.300 5.652 -21.684 1.00 98.19 205 LYS A O 1
ATOM 1609 N N . LEU A 1 206 ? 18.679 3.718 -22.770 1.00 97.50 206 LEU A N 1
ATOM 1610 C CA . LEU A 1 206 ? 19.933 3.352 -22.128 1.00 97.50 206 LEU A CA 1
ATOM 1611 C C . LEU A 1 206 ? 21.058 3.818 -23.059 1.00 97.50 206 LEU A C 1
ATOM 1613 O O . LEU A 1 206 ? 21.379 3.133 -24.029 1.00 97.50 206 LEU A O 1
ATOM 1617 N N . HIS A 1 207 ? 21.577 5.030 -22.838 1.00 96.56 207 HIS A N 1
ATOM 1618 C CA . HIS A 1 207 ? 22.615 5.629 -23.682 1.00 96.56 207 HIS A CA 1
ATOM 1619 C C . HIS A 1 207 ? 23.941 5.773 -22.935 1.00 96.56 207 HIS A C 1
ATOM 1621 O O . HIS A 1 207 ? 24.023 6.580 -22.015 1.00 96.56 207 HIS A O 1
ATOM 1627 N N . ASN A 1 208 ? 24.977 5.034 -23.353 1.00 95.25 208 ASN A N 1
ATOM 1628 C CA . ASN A 1 208 ? 26.292 5.012 -22.687 1.00 95.25 208 ASN A CA 1
ATOM 1629 C C . ASN A 1 208 ? 26.185 4.732 -21.173 1.00 95.25 208 ASN A C 1
ATOM 1631 O O . ASN A 1 208 ? 26.834 5.393 -20.360 1.00 95.25 208 ASN A O 1
ATOM 1635 N N . VAL A 1 209 ? 25.335 3.770 -20.801 1.00 95.75 209 VAL A N 1
ATOM 1636 C CA . VAL A 1 209 ? 25.147 3.345 -19.410 1.00 95.75 209 VAL A CA 1
ATOM 1637 C C . VAL A 1 209 ? 25.431 1.857 -19.234 1.00 95.75 209 VAL A C 1
ATOM 1639 O O . VAL A 1 209 ? 25.422 1.099 -20.198 1.00 95.75 209 VAL A O 1
ATOM 1642 N N . HIS A 1 210 ? 25.661 1.437 -17.993 1.00 96.38 210 HIS A N 1
ATOM 1643 C CA . HIS A 1 210 ? 25.974 0.066 -17.604 1.00 96.38 210 HIS A CA 1
ATOM 1644 C C . HIS A 1 210 ? 25.118 -0.372 -16.417 1.00 96.38 210 HIS A C 1
ATOM 1646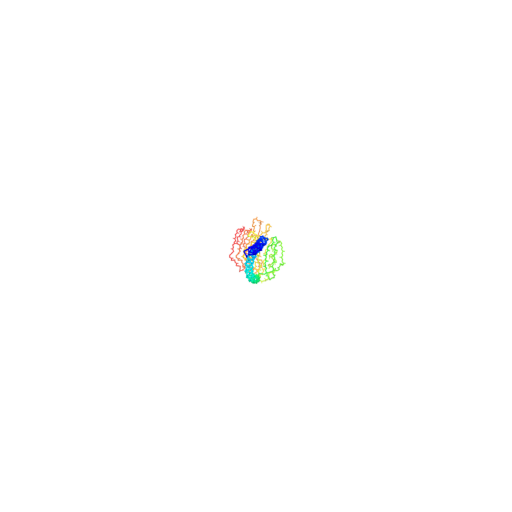 O O . HIS A 1 210 ? 24.697 0.453 -15.599 1.00 96.38 210 HIS A O 1
ATOM 1652 N N . HIS A 1 211 ? 24.886 -1.680 -16.297 1.00 96.75 211 HIS A N 1
ATOM 1653 C CA . HIS A 1 211 ? 24.228 -2.290 -15.133 1.00 96.75 211 HIS A CA 1
ATOM 1654 C C . HIS A 1 211 ? 22.824 -1.737 -14.823 1.00 96.75 211 HIS A C 1
ATOM 1656 O O . HIS A 1 211 ? 22.398 -1.707 -13.669 1.00 96.75 211 HIS A O 1
ATOM 1662 N N . VAL A 1 212 ? 22.102 -1.283 -15.850 1.00 98.00 212 VAL A N 1
ATOM 1663 C CA . VAL A 1 212 ? 20.703 -0.847 -15.713 1.00 98.00 212 VAL A CA 1
ATOM 1664 C C . VAL A 1 212 ? 19.750 -2.035 -15.789 1.00 98.00 212 VAL A C 1
ATOM 1666 O O . VAL A 1 212 ? 19.868 -2.876 -16.683 1.00 98.00 212 VAL A O 1
ATOM 1669 N N . GLN A 1 213 ? 18.767 -2.067 -14.892 1.00 98.44 213 GLN A N 1
ATOM 1670 C CA . GLN A 1 213 ? 17.695 -3.056 -14.903 1.00 98.44 213 GLN A CA 1
ATOM 1671 C C . GLN A 1 213 ? 16.336 -2.397 -15.137 1.00 98.44 213 GLN A C 1
ATOM 1673 O O . GLN A 1 213 ? 15.999 -1.406 -14.493 1.00 98.44 213 GLN A O 1
ATOM 1678 N N . ILE A 1 214 ? 15.533 -2.978 -16.024 1.00 98.50 214 ILE A N 1
ATOM 1679 C CA . ILE A 1 214 ? 14.155 -2.566 -16.302 1.00 98.50 214 ILE A CA 1
ATOM 1680 C C . ILE A 1 214 ? 13.248 -3.767 -16.047 1.00 98.50 214 ILE A C 1
ATOM 1682 O O . ILE A 1 214 ? 13.380 -4.787 -16.729 1.00 98.50 214 ILE A O 1
ATOM 1686 N N . ARG A 1 215 ? 12.352 -3.681 -15.056 1.00 98.25 215 ARG A N 1
ATOM 1687 C CA . ARG A 1 215 ? 11.604 -4.859 -14.583 1.00 98.25 215 ARG A CA 1
ATOM 1688 C C . ARG A 1 215 ? 10.115 -4.617 -14.399 1.00 98.25 215 ARG A C 1
ATOM 1690 O O . ARG A 1 215 ? 9.714 -3.583 -13.883 1.00 98.25 215 ARG A O 1
ATOM 1697 N N . ASN A 1 216 ? 9.302 -5.620 -14.725 1.00 97.62 216 ASN A N 1
ATOM 1698 C CA . ASN A 1 216 ? 7.873 -5.653 -14.389 1.00 97.62 216 ASN A CA 1
ATOM 1699 C C . ASN A 1 216 ? 7.068 -4.446 -14.919 1.00 97.62 216 ASN A C 1
ATOM 1701 O O . ASN A 1 216 ? 6.083 -4.053 -14.315 1.00 97.62 216 ASN A O 1
ATOM 1705 N N . ILE A 1 217 ? 7.450 -3.830 -16.038 1.00 98.06 217 ILE A N 1
ATOM 1706 C CA . ILE A 1 217 ? 6.730 -2.670 -16.592 1.00 98.06 217 ILE A CA 1
ATOM 1707 C C . ILE A 1 217 ? 6.121 -2.974 -17.959 1.00 98.06 217 ILE A C 1
ATOM 1709 O O . ILE A 1 217 ? 6.631 -3.787 -18.730 1.00 98.06 217 ILE A O 1
ATOM 1713 N N . ARG A 1 218 ? 5.039 -2.268 -18.280 1.00 98.44 218 ARG A N 1
ATOM 1714 C CA . ARG A 1 218 ? 4.476 -2.189 -19.625 1.00 98.44 218 ARG A CA 1
ATOM 1715 C C . ARG A 1 218 ? 4.886 -0.866 -20.262 1.00 98.44 218 ARG A C 1
ATOM 1717 O O . ARG A 1 218 ? 4.689 0.190 -19.674 1.00 98.44 218 ARG A O 1
ATOM 1724 N N . VAL A 1 219 ? 5.429 -0.919 -21.467 1.00 98.44 219 VAL A N 1
ATOM 1725 C CA . VAL A 1 219 ? 5.857 0.223 -22.273 1.00 98.44 219 VAL A CA 1
ATOM 1726 C C . VAL A 1 219 ? 4.908 0.332 -23.462 1.00 98.44 219 VAL A C 1
ATOM 1728 O O . VAL A 1 219 ? 4.899 -0.534 -24.331 1.00 98.44 219 VAL A O 1
ATOM 1731 N N . CYS A 1 220 ? 4.086 1.378 -23.491 1.00 97.94 220 CYS A N 1
ATOM 1732 C CA . CYS A 1 220 ? 3.122 1.636 -24.554 1.00 97.94 220 CYS A CA 1
ATOM 1733 C C . CYS A 1 220 ? 3.560 2.847 -25.378 1.00 97.94 220 CYS A C 1
ATOM 1735 O O . CYS A 1 220 ? 3.523 3.985 -24.910 1.00 97.94 220 CYS A O 1
ATOM 1737 N N . GLY A 1 221 ? 3.933 2.603 -26.630 1.00 97.25 221 GLY A N 1
ATOM 1738 C CA . GLY A 1 221 ? 4.349 3.643 -27.567 1.00 97.25 221 GLY A CA 1
ATOM 1739 C C . GLY A 1 221 ? 3.230 4.525 -28.105 1.00 97.25 221 GLY A C 1
ATOM 1740 O O . GLY A 1 221 ? 3.536 5.463 -28.825 1.00 97.25 221 GLY A O 1
ATOM 1741 N N . ASN A 1 222 ? 1.960 4.224 -27.797 1.00 96.06 222 ASN A N 1
ATOM 1742 C CA . ASN A 1 222 ? 0.788 4.996 -28.222 1.00 96.06 222 ASN A CA 1
ATOM 1743 C C . ASN A 1 222 ? 0.774 5.344 -29.734 1.00 96.06 222 ASN A C 1
ATOM 1745 O O . ASN A 1 222 ? 0.361 6.427 -30.144 1.00 96.06 222 ASN A O 1
ATOM 1749 N N . ARG A 1 223 ? 1.223 4.402 -30.578 1.00 93.00 223 ARG A N 1
ATOM 1750 C CA . ARG A 1 223 ? 1.496 4.555 -32.022 1.00 93.00 223 ARG A CA 1
ATOM 1751 C C . ARG A 1 223 ? 0.519 5.437 -32.795 1.00 93.00 223 ARG A C 1
ATOM 1753 O O . ARG A 1 223 ? 0.951 6.216 -33.631 1.00 93.00 223 ARG A O 1
ATOM 1760 N N . TRP A 1 224 ? -0.786 5.312 -32.560 1.00 92.75 224 TRP A N 1
ATOM 1761 C CA . TRP A 1 224 ? -1.798 6.051 -33.324 1.00 92.75 224 TRP A CA 1
ATOM 1762 C C . TRP A 1 224 ? -1.749 7.574 -33.137 1.00 92.75 224 TRP A C 1
ATOM 1764 O O . TRP A 1 224 ? -2.382 8.286 -33.910 1.00 92.75 224 TRP A O 1
ATOM 1774 N N . ASN A 1 225 ? -1.015 8.072 -32.141 1.00 90.94 225 ASN A N 1
ATOM 1775 C CA . ASN A 1 225 ? -0.944 9.491 -31.801 1.00 90.94 225 ASN A CA 1
ATOM 1776 C C . ASN A 1 225 ? 0.430 10.131 -32.080 1.00 90.94 225 ASN A C 1
ATOM 1778 O O . ASN A 1 225 ? 0.636 11.281 -31.678 1.00 90.94 225 ASN A O 1
ATOM 1782 N N . HIS A 1 226 ? 1.356 9.416 -32.739 1.00 87.69 226 HIS A N 1
ATOM 1783 C CA . HIS A 1 226 ? 2.755 9.835 -32.927 1.00 87.69 226 HIS A CA 1
ATOM 1784 C C . HIS A 1 226 ? 3.293 9.486 -34.314 1.00 87.69 226 HIS A C 1
ATOM 1786 O O . HIS A 1 226 ? 2.773 8.605 -34.993 1.00 87.69 226 HIS A O 1
ATOM 1792 N N . THR A 1 227 ? 4.359 10.172 -34.725 1.00 89.81 227 THR A N 1
ATOM 1793 C CA . THR A 1 227 ? 5.038 9.935 -36.012 1.00 89.81 227 THR A CA 1
ATOM 1794 C C . THR A 1 227 ? 6.393 9.251 -35.868 1.00 89.81 227 THR A C 1
ATOM 1796 O O . THR A 1 227 ? 6.962 8.848 -36.878 1.00 89.81 227 THR A O 1
ATOM 1799 N N . ASP A 1 228 ? 6.911 9.141 -34.644 1.00 93.19 228 ASP A N 1
ATOM 1800 C CA . ASP A 1 228 ? 8.214 8.564 -34.298 1.00 93.19 228 ASP A CA 1
ATOM 1801 C C . ASP A 1 228 ? 8.175 8.069 -32.832 1.00 93.19 228 ASP A C 1
ATOM 1803 O O . ASP A 1 228 ? 7.235 8.385 -32.098 1.00 93.19 228 ASP A O 1
ATOM 1807 N N . GLY A 1 229 ? 9.159 7.276 -32.415 1.00 94.00 229 GLY A N 1
ATOM 1808 C CA . GLY A 1 229 ? 9.366 6.815 -31.049 1.00 94.00 229 GLY A CA 1
ATOM 1809 C C . GLY A 1 229 ? 9.545 5.303 -30.962 1.00 94.00 229 GLY A C 1
ATOM 1810 O O . GLY A 1 229 ? 8.696 4.521 -31.417 1.00 94.00 229 GLY A O 1
ATOM 1811 N N . ASN A 1 230 ? 10.641 4.892 -30.324 1.00 98.06 230 ASN A N 1
ATOM 1812 C CA . ASN A 1 230 ? 10.910 3.503 -29.974 1.00 98.06 230 ASN A CA 1
ATOM 1813 C C . ASN A 1 230 ? 10.458 3.198 -28.533 1.00 98.06 230 ASN A C 1
ATOM 1815 O O . ASN A 1 230 ? 10.306 4.093 -27.699 1.00 98.06 230 ASN A O 1
ATOM 1819 N N . GLY A 1 231 ? 10.235 1.920 -28.219 1.00 98.19 231 GLY A N 1
ATOM 1820 C CA . GLY A 1 231 ? 9.888 1.491 -26.860 1.00 98.19 231 GLY A CA 1
ATOM 1821 C C . GLY A 1 231 ? 11.088 1.573 -25.916 1.00 98.19 231 GLY A C 1
ATOM 1822 O O . GLY A 1 231 ? 11.178 2.465 -25.077 1.00 98.19 231 GLY A O 1
ATOM 1823 N N . ILE A 1 232 ? 12.027 0.639 -26.051 1.00 98.44 232 ILE A N 1
ATOM 1824 C CA . ILE A 1 232 ? 13.284 0.642 -25.295 1.00 98.44 232 ILE A CA 1
ATOM 1825 C C . ILE A 1 232 ? 14.452 0.668 -26.275 1.00 98.44 232 ILE A C 1
ATOM 1827 O O . ILE A 1 232 ? 14.530 -0.173 -27.171 1.00 98.44 232 ILE A O 1
ATOM 1831 N N . VAL A 1 233 ? 15.374 1.611 -26.088 1.00 98.12 233 VAL A N 1
ATOM 1832 C CA . VAL A 1 233 ? 16.588 1.740 -26.903 1.00 98.12 233 VAL A CA 1
ATOM 1833 C C . VAL A 1 233 ? 17.822 1.541 -26.035 1.00 98.12 233 VAL A C 1
ATOM 1835 O O . VAL A 1 233 ? 18.017 2.260 -25.059 1.00 98.12 233 VAL A O 1
ATOM 1838 N N . ILE A 1 234 ? 18.678 0.596 -26.413 1.00 97.19 234 ILE A N 1
ATOM 1839 C CA . ILE A 1 234 ? 20.014 0.394 -25.852 1.00 97.19 234 ILE A CA 1
ATOM 1840 C C . ILE A 1 234 ? 21.018 0.872 -26.895 1.00 97.19 234 ILE A C 1
ATOM 1842 O O . ILE A 1 234 ? 21.090 0.320 -27.989 1.00 97.19 234 ILE A O 1
ATOM 1846 N N . SER A 1 235 ? 21.767 1.923 -26.586 1.00 95.62 235 SER A N 1
ATOM 1847 C CA . SER A 1 235 ? 22.680 2.570 -27.530 1.00 95.62 235 SER A CA 1
ATOM 1848 C C . SER A 1 235 ? 23.922 3.097 -26.821 1.00 95.62 235 SER A C 1
ATOM 1850 O O . SER A 1 235 ? 23.921 3.341 -25.618 1.00 95.62 235 SER A O 1
ATOM 1852 N N . GLY A 1 236 ? 24.990 3.334 -27.572 1.00 87.94 236 GLY A N 1
ATOM 1853 C CA . GLY A 1 236 ? 26.183 3.963 -27.027 1.00 87.94 236 GLY A CA 1
ATOM 1854 C C . GLY A 1 236 ? 27.403 3.725 -27.894 1.00 87.94 236 GLY A C 1
ATOM 1855 O O . GLY A 1 236 ? 27.599 2.622 -28.400 1.00 87.94 236 GLY A O 1
ATOM 1856 N N . GLU A 1 237 ? 28.222 4.760 -28.041 1.00 84.56 237 GLU A N 1
ATOM 1857 C CA . GLU A 1 237 ? 29.472 4.717 -28.807 1.00 84.56 237 GLU A CA 1
ATOM 1858 C C . GLU A 1 237 ? 30.563 3.938 -28.061 1.00 84.56 237 GLU A C 1
ATOM 1860 O O . GLU A 1 237 ? 31.441 3.345 -28.684 1.00 84.56 237 GLU A O 1
ATOM 1865 N N . PHE A 1 238 ? 30.470 3.887 -26.728 1.00 79.62 238 PHE A N 1
ATOM 1866 C CA . PHE A 1 238 ? 31.490 3.308 -25.850 1.00 79.62 238 PHE A CA 1
ATOM 1867 C C . PHE A 1 238 ? 31.076 1.972 -25.213 1.00 79.62 238 PHE A C 1
ATOM 1869 O O . PHE A 1 238 ? 31.707 1.529 -24.260 1.00 79.62 238 PHE A O 1
ATOM 1876 N N . GLY A 1 239 ? 30.047 1.314 -25.764 1.00 67.50 239 GLY A N 1
ATOM 1877 C CA . GLY A 1 239 ? 29.631 -0.033 -25.366 1.00 67.50 239 GLY A CA 1
ATOM 1878 C C . GLY A 1 239 ? 28.939 -0.081 -24.005 1.00 67.50 239 GLY A C 1
ATOM 1879 O O . GLY A 1 239 ? 29.518 -0.564 -23.037 1.00 67.50 239 GLY A O 1
ATOM 1880 N N . GLY A 1 240 ? 27.682 0.368 -23.945 1.00 81.44 240 GLY A N 1
ATOM 1881 C CA . GLY A 1 240 ? 26.814 0.059 -22.811 1.00 81.44 240 GLY A CA 1
ATOM 1882 C C . GLY A 1 240 ? 26.677 -1.455 -22.644 1.00 81.44 240 GLY A C 1
ATOM 1883 O O . GLY A 1 240 ? 26.668 -2.225 -23.617 1.00 81.44 240 GLY A O 1
ATOM 1884 N N . SER A 1 241 ? 26.668 -1.900 -21.393 1.00 89.56 241 SER A N 1
ATOM 1885 C CA . SER A 1 241 ? 26.751 -3.323 -21.090 1.00 89.56 241 SER A CA 1
ATOM 1886 C C . SER A 1 241 ? 25.996 -3.718 -19.834 1.00 89.56 241 SER A C 1
ATOM 1888 O O . SER A 1 241 ? 25.711 -2.906 -18.950 1.00 89.56 241 SER A O 1
ATOM 1890 N N . ASP A 1 242 ? 25.712 -5.016 -19.758 1.00 95.12 242 ASP A N 1
ATOM 1891 C CA . ASP A 1 242 ? 25.207 -5.670 -18.553 1.00 95.12 242 ASP A CA 1
ATOM 1892 C C . ASP A 1 242 ? 23.802 -5.189 -18.148 1.00 95.12 242 ASP A C 1
AT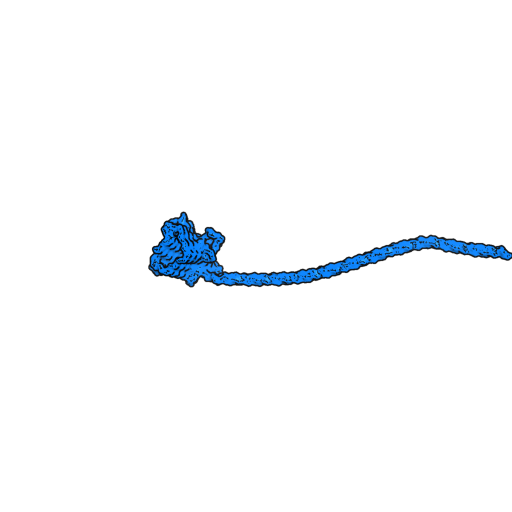OM 1894 O O . ASP A 1 242 ? 23.483 -5.061 -16.963 1.00 95.12 242 ASP A O 1
ATOM 1898 N N . HIS A 1 243 ? 22.943 -4.918 -19.138 1.00 97.62 243 HIS A N 1
ATOM 1899 C CA . HIS A 1 243 ? 21.543 -4.582 -18.894 1.00 97.62 243 HIS A CA 1
ATOM 1900 C C . HIS A 1 243 ? 20.674 -5.823 -18.700 1.00 97.62 243 HIS A C 1
ATOM 1902 O O . HIS A 1 243 ? 20.850 -6.840 -19.373 1.00 97.62 243 HIS A O 1
ATOM 1908 N N . LEU A 1 244 ? 19.672 -5.710 -17.827 1.00 97.94 244 LEU A N 1
ATOM 1909 C CA . LEU A 1 244 ? 18.625 -6.715 -17.654 1.00 97.94 244 LEU A CA 1
ATOM 1910 C C . LEU A 1 244 ? 17.261 -6.097 -17.958 1.00 97.94 244 LEU A C 1
ATOM 1912 O O . LEU A 1 244 ? 16.823 -5.189 -17.259 1.00 97.94 244 LEU A O 1
ATOM 1916 N N . ILE A 1 245 ? 16.564 -6.625 -18.962 1.00 98.38 245 ILE A N 1
ATOM 1917 C CA . ILE A 1 245 ? 15.157 -6.304 -19.223 1.00 98.38 245 ILE A CA 1
ATOM 1918 C C . ILE A 1 245 ? 14.339 -7.553 -18.905 1.00 98.38 245 ILE A C 1
ATOM 1920 O O . ILE A 1 245 ? 14.463 -8.571 -19.590 1.00 98.38 245 ILE A O 1
ATOM 1924 N N . GLU A 1 246 ? 13.530 -7.497 -17.847 1.00 98.19 246 GLU A N 1
ATOM 1925 C CA . GLU A 1 246 ? 12.854 -8.675 -17.298 1.00 98.19 246 GLU A CA 1
ATOM 1926 C C . GLU A 1 246 ? 11.363 -8.456 -17.030 1.00 98.19 246 GLU A C 1
ATOM 1928 O O . GLU A 1 246 ? 10.965 -7.514 -16.350 1.00 98.19 246 GLU A O 1
ATOM 1933 N N . SER A 1 247 ? 10.525 -9.382 -17.502 1.00 98.19 247 SER A N 1
ATOM 1934 C CA . SER A 1 247 ? 9.068 -9.329 -17.318 1.00 98.19 247 SER A CA 1
ATOM 1935 C C . SER A 1 247 ? 8.480 -8.004 -17.813 1.00 98.19 247 SER A C 1
ATOM 1937 O O . SER A 1 247 ? 7.735 -7.335 -17.102 1.00 98.19 247 SER A O 1
ATOM 1939 N N . VAL A 1 248 ? 8.861 -7.607 -19.028 1.00 98.50 248 VAL A N 1
ATOM 1940 C CA . VAL A 1 248 ? 8.444 -6.350 -19.661 1.00 98.50 248 VAL A CA 1
ATOM 1941 C C . VAL A 1 248 ? 7.530 -6.640 -20.845 1.00 98.50 248 VAL A C 1
ATOM 1943 O O . VAL A 1 248 ? 7.798 -7.537 -21.644 1.00 98.50 248 VAL A O 1
ATOM 1946 N N . ILE A 1 249 ? 6.468 -5.851 -20.983 1.00 98.56 249 ILE A N 1
ATOM 1947 C CA . ILE A 1 249 ? 5.607 -5.851 -22.171 1.00 98.56 249 ILE A CA 1
ATOM 1948 C C . ILE A 1 249 ? 5.858 -4.556 -22.936 1.00 98.56 249 ILE A C 1
ATOM 1950 O O . ILE A 1 249 ? 5.701 -3.486 -22.364 1.00 98.56 249 ILE A O 1
ATOM 1954 N N . ILE A 1 250 ? 6.217 -4.630 -24.214 1.00 98.62 250 ILE A N 1
ATOM 1955 C CA . ILE A 1 250 ? 6.387 -3.462 -25.084 1.00 98.62 250 ILE A CA 1
ATOM 1956 C C . ILE A 1 250 ? 5.347 -3.542 -26.198 1.00 98.62 250 ILE A C 1
ATOM 1958 O O . ILE A 1 250 ? 5.275 -4.536 -26.918 1.00 98.62 250 ILE A O 1
ATOM 1962 N N . GLU A 1 251 ? 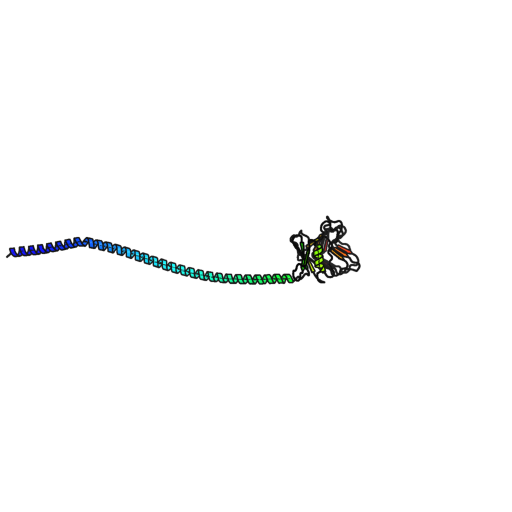4.536 -2.504 -26.357 1.00 98.12 251 GLU A N 1
ATOM 1963 C CA . GLU A 1 251 ? 3.464 -2.511 -27.344 1.00 98.12 251 GLU A CA 1
ATOM 1964 C C . GLU A 1 251 ? 3.253 -1.168 -28.026 1.00 98.12 251 GLU A C 1
ATOM 1966 O O . GLU A 1 251 ? 3.558 -0.108 -27.477 1.00 98.12 251 GLU A O 1
ATOM 1971 N N . ASN A 1 252 ? 2.647 -1.224 -29.213 1.00 97.56 252 ASN A N 1
ATOM 1972 C CA . ASN A 1 252 ? 2.152 -0.053 -29.932 1.00 97.56 252 ASN A CA 1
ATOM 1973 C C . ASN A 1 252 ? 3.226 1.038 -30.098 1.00 97.56 252 ASN A C 1
ATOM 1975 O O . ASN A 1 252 ? 2.922 2.219 -29.959 1.00 97.56 252 ASN A O 1
ATOM 1979 N N . CYS A 1 253 ? 4.481 0.665 -30.361 1.00 97.69 253 CYS A N 1
ATOM 1980 C CA . CYS A 1 253 ? 5.542 1.615 -30.708 1.00 97.69 253 CYS A CA 1
ATOM 1981 C C . CYS A 1 253 ? 5.397 2.064 -32.158 1.00 97.69 253 CYS A C 1
ATOM 1983 O O . CYS A 1 253 ? 5.067 1.250 -33.024 1.00 97.69 253 CYS A O 1
ATOM 1985 N N . ASN A 1 254 ? 5.645 3.344 -32.437 1.00 96.75 254 ASN A N 1
ATOM 1986 C CA . ASN A 1 254 ? 5.587 3.821 -33.812 1.00 96.75 254 ASN A CA 1
ATOM 1987 C C . ASN A 1 254 ? 6.743 3.259 -34.650 1.00 96.75 254 ASN A C 1
ATOM 1989 O O . ASN A 1 254 ? 6.511 2.811 -35.769 1.00 96.75 254 ASN A O 1
ATOM 1993 N N . GLU A 1 255 ? 7.951 3.198 -34.088 1.00 96.81 255 GLU A N 1
ATOM 1994 C CA . GLU A 1 255 ? 9.110 2.597 -34.748 1.00 96.81 255 GLU A CA 1
ATOM 1995 C C . GLU A 1 255 ? 9.392 1.168 -34.253 1.00 96.81 255 GLU A C 1
ATOM 1997 O O . GLU A 1 255 ? 8.644 0.234 -34.563 1.00 96.81 255 GLU A O 1
ATOM 2002 N N . THR A 1 256 ? 10.479 0.985 -33.499 1.00 98.19 256 THR A N 1
ATOM 2003 C CA . THR A 1 256 ? 10.952 -0.299 -32.984 1.00 98.19 256 THR A CA 1
ATOM 2004 C C . THR A 1 256 ? 10.477 -0.502 -31.548 1.00 98.19 256 THR A C 1
ATOM 2006 O O . THR A 1 256 ? 10.543 0.411 -30.728 1.00 98.19 256 THR A O 1
ATOM 2009 N N . GLY A 1 257 ? 10.014 -1.706 -31.204 1.00 98.19 257 GLY A N 1
ATOM 2010 C CA . GLY A 1 257 ? 9.703 -2.053 -29.813 1.00 98.19 257 GLY A CA 1
ATOM 2011 C C . GLY A 1 257 ? 10.954 -2.054 -28.928 1.00 98.19 257 GLY A C 1
ATOM 2012 O O . GLY A 1 257 ? 11.063 -1.250 -28.007 1.00 98.19 257 GLY A O 1
ATOM 2013 N N . LEU A 1 258 ? 11.918 -2.922 -29.239 1.00 98.25 258 LEU A N 1
ATOM 2014 C CA . LEU A 1 258 ? 13.232 -2.973 -28.595 1.00 98.25 258 LEU A CA 1
ATOM 2015 C C . LEU A 1 258 ? 14.341 -2.806 -29.634 1.00 98.25 258 LEU A C 1
ATOM 2017 O O . LEU A 1 258 ? 14.451 -3.621 -30.552 1.00 98.25 258 LEU A O 1
ATOM 2021 N N . TRP A 1 259 ? 15.184 -1.791 -29.463 1.00 98.00 259 TRP A N 1
ATOM 2022 C CA . TRP A 1 259 ? 16.313 -1.528 -30.348 1.00 98.00 259 TRP A CA 1
ATOM 2023 C C . TRP A 1 259 ? 17.636 -1.573 -29.586 1.00 98.00 259 TRP A C 1
ATOM 2025 O O . TRP A 1 259 ? 17.885 -0.738 -28.725 1.00 98.00 259 TRP A O 1
ATOM 2035 N N . ILE A 1 260 ? 18.501 -2.523 -29.924 1.00 96.31 260 ILE A N 1
ATOM 2036 C CA . ILE A 1 260 ? 19.892 -2.576 -29.477 1.00 96.31 260 ILE A CA 1
ATOM 2037 C C . ILE A 1 260 ? 20.753 -2.059 -30.633 1.00 96.31 260 ILE A C 1
ATOM 2039 O O . ILE A 1 260 ? 20.622 -2.523 -31.759 1.00 96.31 260 ILE A O 1
ATOM 2043 N N . GLN A 1 261 ? 21.566 -1.037 -30.385 1.00 93.94 261 GLN A N 1
ATOM 2044 C CA . GLN A 1 261 ? 22.424 -0.392 -31.377 1.00 93.94 261 GLN A CA 1
ATOM 2045 C C . GLN A 1 261 ? 23.892 -0.529 -30.991 1.00 93.94 261 GLN A C 1
ATOM 2047 O O . GLN A 1 261 ? 24.247 -0.305 -29.835 1.00 93.94 261 GLN A O 1
ATOM 2052 N N . TYR A 1 262 ? 24.759 -0.727 -31.985 1.00 88.81 262 TYR A N 1
ATOM 2053 C CA . TYR A 1 262 ? 26.212 -0.850 -31.805 1.00 88.81 262 TYR A CA 1
ATOM 2054 C C . TYR A 1 262 ? 26.609 -2.115 -31.019 1.00 88.81 262 TYR A C 1
ATOM 2056 O O . TYR A 1 262 ? 25.800 -3.009 -30.788 1.00 88.81 262 TYR A O 1
ATOM 2064 N N . ASN A 1 263 ? 27.879 -2.207 -30.621 1.00 84.00 263 ASN A N 1
ATOM 2065 C CA . ASN A 1 263 ? 28.446 -3.366 -29.926 1.00 84.00 263 ASN A CA 1
ATOM 2066 C C . ASN A 1 263 ? 28.080 -3.378 -28.425 1.00 84.00 263 ASN A C 1
ATOM 2068 O O . ASN A 1 263 ? 28.970 -3.334 -27.578 1.00 84.00 263 ASN A O 1
ATOM 2072 N N . GLN A 1 264 ? 26.785 -3.403 -28.086 1.00 86.00 264 GLN A N 1
ATOM 2073 C CA . GLN A 1 264 ? 26.341 -3.532 -26.691 1.00 86.00 264 GLN A CA 1
ATOM 2074 C C . GLN A 1 264 ? 26.525 -4.980 -26.234 1.00 86.00 264 GLN A C 1
ATOM 2076 O O . GLN A 1 264 ? 25.970 -5.905 -26.833 1.00 86.00 264 GLN A O 1
ATOM 2081 N N . LEU A 1 265 ? 27.288 -5.189 -25.167 1.00 87.69 265 LEU A N 1
ATOM 2082 C CA . LEU A 1 265 ? 27.649 -6.526 -24.696 1.00 87.69 265 LEU A CA 1
ATOM 2083 C C . LEU A 1 265 ? 26.835 -6.918 -23.457 1.00 87.69 265 LEU A C 1
ATOM 2085 O O . LEU A 1 265 ? 26.408 -6.071 -22.679 1.00 87.69 265 LEU A O 1
ATOM 2089 N N . ASN A 1 266 ? 26.639 -8.223 -23.262 1.00 92.06 266 ASN A N 1
ATOM 2090 C CA . ASN A 1 266 ? 26.067 -8.807 -22.040 1.00 92.06 266 ASN A CA 1
ATOM 2091 C C . ASN A 1 266 ? 24.646 -8.342 -21.663 1.00 92.06 266 ASN A C 1
ATOM 2093 O O . ASN A 1 266 ? 24.285 -8.317 -20.489 1.00 92.06 266 ASN A O 1
ATOM 2097 N N . ASN A 1 267 ? 23.812 -8.006 -22.645 1.00 94.31 267 ASN A N 1
ATOM 2098 C CA . ASN A 1 267 ? 22.416 -7.650 -22.394 1.00 94.31 267 ASN A CA 1
ATOM 2099 C C . ASN A 1 267 ? 21.545 -8.904 -22.279 1.00 94.31 267 ASN A C 1
ATOM 2101 O O . ASN A 1 267 ? 21.564 -9.765 -23.160 1.00 94.31 267 ASN A O 1
ATOM 2105 N N . ALA A 1 268 ? 20.760 -9.001 -21.208 1.00 97.19 268 ALA A N 1
ATOM 2106 C CA . ALA A 1 268 ? 19.853 -10.111 -20.953 1.00 97.19 268 ALA A CA 1
ATOM 2107 C C . ALA A 1 268 ? 18.392 -9.666 -21.083 1.00 97.19 268 ALA A C 1
ATOM 2109 O O . ALA A 1 268 ? 17.952 -8.714 -20.440 1.00 97.19 268 ALA A O 1
ATOM 2110 N N . LEU A 1 269 ? 17.623 -10.411 -21.878 1.00 97.31 269 LEU A N 1
ATOM 2111 C CA . LEU A 1 269 ? 16.179 -10.241 -22.029 1.00 97.31 269 LEU A CA 1
ATOM 2112 C C . LEU A 1 269 ? 15.485 -11.480 -21.459 1.00 97.31 269 LEU A C 1
ATOM 2114 O O . LEU A 1 269 ? 15.768 -12.599 -21.890 1.00 97.31 269 LEU A O 1
ATOM 2118 N N . ARG A 1 270 ? 14.588 -11.307 -20.485 1.00 98.00 270 ARG A N 1
ATOM 2119 C CA . ARG A 1 270 ? 13.880 -12.413 -19.819 1.00 98.00 270 ARG A CA 1
ATOM 2120 C C . ARG A 1 270 ? 12.390 -12.134 -19.756 1.00 98.00 270 ARG A C 1
ATOM 2122 O O . ARG A 1 270 ? 11.983 -11.096 -19.256 1.00 98.00 270 ARG A O 1
ATOM 2129 N N . ASN A 1 271 ? 11.564 -13.068 -20.226 1.00 97.88 271 ASN A N 1
ATOM 2130 C CA . ASN A 1 271 ? 10.105 -12.917 -20.183 1.00 97.88 271 ASN A CA 1
ATOM 2131 C C . ASN A 1 271 ? 9.623 -11.577 -20.792 1.00 97.88 271 ASN A C 1
ATOM 2133 O O . ASN A 1 271 ? 8.805 -10.870 -20.209 1.00 97.88 271 ASN A O 1
ATOM 2137 N N . VAL A 1 272 ? 10.191 -11.191 -21.940 1.00 98.38 272 VAL A N 1
ATOM 2138 C CA . VAL A 1 272 ? 9.843 -9.943 -22.633 1.00 98.38 272 VAL A CA 1
ATOM 2139 C C . VAL A 1 272 ? 8.868 -10.249 -23.766 1.00 98.38 272 VAL A C 1
ATOM 2141 O O . VAL A 1 272 ? 9.139 -11.117 -24.596 1.00 98.38 272 VAL A O 1
ATOM 2144 N N . GLN A 1 273 ? 7.743 -9.537 -23.810 1.00 98.50 273 GLN A N 1
ATOM 2145 C CA . GLN A 1 273 ? 6.750 -9.637 -24.883 1.00 98.50 273 GLN A CA 1
ATOM 2146 C C . GLN A 1 273 ? 6.740 -8.339 -25.681 1.00 98.50 273 GLN A C 1
ATOM 2148 O O . GLN A 1 273 ? 6.669 -7.264 -25.091 1.00 98.50 273 GLN A O 1
ATOM 2153 N N . ILE A 1 274 ? 6.816 -8.429 -27.010 1.00 98.38 274 ILE A N 1
ATOM 2154 C CA . ILE A 1 274 ? 6.854 -7.249 -27.881 1.00 98.38 274 ILE A CA 1
ATOM 2155 C C . ILE A 1 274 ? 5.907 -7.444 -29.055 1.00 98.38 274 ILE A C 1
ATOM 2157 O O . ILE A 1 274 ? 6.033 -8.429 -29.786 1.00 98.38 274 ILE A O 1
ATOM 2161 N N . PHE A 1 275 ? 4.966 -6.520 -29.241 1.00 97.75 275 PHE A N 1
ATOM 2162 C CA . PHE A 1 275 ? 3.971 -6.624 -30.306 1.00 97.75 275 PHE A CA 1
ATOM 2163 C C . PHE A 1 275 ? 3.456 -5.264 -30.801 1.00 97.75 275 PHE A C 1
ATOM 2165 O O . PHE A 1 275 ? 3.499 -4.253 -30.109 1.00 97.75 275 PHE A O 1
ATOM 2172 N N . HIS A 1 276 ? 2.933 -5.246 -32.030 1.00 96.81 276 HIS A N 1
ATOM 2173 C CA . HIS A 1 276 ? 2.340 -4.066 -32.683 1.00 96.81 276 HIS A CA 1
ATOM 2174 C C . HIS A 1 276 ? 3.278 -2.853 -32.874 1.00 96.81 276 HIS A C 1
ATOM 2176 O O . HIS A 1 276 ? 2.802 -1.720 -32.985 1.00 96.81 276 HIS A O 1
ATOM 2182 N N . SER A 1 277 ? 4.591 -3.072 -32.976 1.00 96.88 277 SER A N 1
ATOM 2183 C CA . SER A 1 277 ? 5.542 -2.037 -33.405 1.00 96.88 277 SER A CA 1
ATOM 2184 C C . SER A 1 277 ? 5.375 -1.704 -34.897 1.00 96.88 277 SER A C 1
ATOM 2186 O O . SER A 1 277 ? 4.949 -2.554 -35.683 1.00 96.88 277 SER A O 1
ATOM 2188 N N . GLY A 1 278 ? 5.658 -0.465 -35.306 1.00 95.94 278 GLY A N 1
ATOM 2189 C CA . GLY A 1 278 ? 5.441 -0.028 -36.688 1.00 95.94 278 GLY A CA 1
ATOM 2190 C C . GLY A 1 278 ? 6.522 -0.446 -37.677 1.00 95.94 278 GLY A C 1
ATOM 2191 O O . GLY A 1 278 ? 6.186 -0.683 -38.837 1.00 95.94 278 GLY A O 1
ATOM 2192 N N . VAL A 1 279 ? 7.771 -0.594 -37.229 1.00 96.56 279 VAL A N 1
ATOM 2193 C CA . VAL A 1 279 ? 8.892 -1.017 -38.084 1.00 96.56 279 VAL A CA 1
ATOM 2194 C C . VAL A 1 279 ? 9.366 -2.421 -37.706 1.00 96.56 279 VAL A C 1
ATOM 2196 O O . VAL A 1 279 ? 9.212 -3.352 -38.494 1.00 96.56 279 VAL A O 1
ATOM 2199 N N . TYR A 1 280 ? 9.897 -2.602 -36.494 1.00 97.56 280 TYR A N 1
ATOM 2200 C CA . TYR A 1 280 ? 10.365 -3.902 -35.999 1.00 97.56 280 TYR A CA 1
ATOM 2201 C C . TYR A 1 280 ? 9.913 -4.124 -34.554 1.00 97.56 280 TYR A C 1
ATOM 2203 O O . TYR A 1 280 ? 9.936 -3.205 -33.743 1.00 97.56 280 TYR A O 1
ATOM 2211 N N . ASN A 1 281 ? 9.566 -5.354 -34.176 1.00 97.38 281 ASN A N 1
ATOM 2212 C CA . ASN A 1 281 ? 9.387 -5.663 -32.752 1.00 97.38 281 ASN A CA 1
ATOM 2213 C C . ASN A 1 281 ? 10.748 -5.631 -32.034 1.00 97.38 281 ASN A C 1
ATOM 2215 O O . ASN A 1 281 ? 10.894 -4.982 -31.003 1.00 97.38 281 ASN A O 1
ATOM 2219 N N . VAL A 1 282 ? 11.763 -6.275 -32.618 1.00 97.62 282 VAL A N 1
ATOM 2220 C CA . VAL A 1 282 ? 13.139 -6.293 -32.105 1.00 97.62 282 VAL A CA 1
ATOM 2221 C C . VAL A 1 282 ? 14.108 -5.970 -33.235 1.00 97.62 282 VAL A C 1
ATOM 2223 O O . VAL A 1 282 ? 14.013 -6.563 -34.309 1.00 97.62 282 VAL A O 1
ATOM 2226 N N . ARG A 1 283 ? 15.051 -5.061 -32.977 1.00 97.19 283 ARG A N 1
ATOM 2227 C CA . ARG A 1 283 ? 16.197 -4.758 -33.840 1.00 97.19 283 ARG A CA 1
ATOM 2228 C C . ARG A 1 283 ? 17.476 -4.829 -33.008 1.00 97.19 283 ARG A C 1
ATOM 2230 O O . ARG A 1 283 ? 17.533 -4.216 -31.947 1.00 97.19 283 ARG A O 1
ATOM 2237 N N . ILE A 1 284 ? 18.467 -5.573 -33.489 1.00 92.56 284 ILE A N 1
ATOM 2238 C CA . ILE A 1 284 ? 19.805 -5.729 -32.894 1.00 92.56 284 ILE A CA 1
ATOM 2239 C C . ILE A 1 284 ? 20.828 -5.296 -33.942 1.00 92.56 284 ILE A C 1
ATOM 2241 O O . ILE A 1 284 ? 20.557 -5.570 -35.136 1.00 92.56 284 ILE A O 1
#

Radius of gyration: 57.47 Å; chains: 1; bounding box: 138×32×154 Å

Sequence (284 aa):
MQIKYTIGIAAIISMLLGSFAGFSFAYFMFQPQLDDTKAELSKIHSRIADLIHNISVLQTNYTDAQQQLAILNTLLSDLQKDHANLQLQHLNLEMNFSFLENYVHNLSLVSSSSYYVFKQNSTYYAQNGFDGTIEYYSENCTAVINYALSHASPGGEVLLKALASNTDAYYIDSTILPPNCTTLASENRMVTLCLKSNCSTDIIKLHNVHHVQIRNIRVCGNRWNHTDGNGIVISGEFGGSDHLIESVIIENCNETGLWIQYNQLNNALRNVQIFHSGVYNVRI

Secondary structure (DSSP, 8-state):
-HHHHHHHHHHHHHHHHHHHHHHHHHHHHHHHHHHHHHHHHHHHHHHHHHHHHHHHHHHHHHHHHHHHHHHHHHHHHHHHHHHHHHHHHHHHHHHHHHHHHHHHHHHHTSS--SEEEEEETTEEEEEETTT--EEEEES-HHHHHHHHHHHSPTT-EEEEPPPSSTT--EEESS-B-PPTT-EEEESSSPEEEEE-TT--S-SEEEES-BS-EEESEEEE--GGG-S---SEEEE-TT--B--EEES-EEE--SSEEEEE-SS-BS-EEES-EEE--SSEEEE-